Protein AF-V4RTR1-F1 (afdb_monomer_lite)

Organism: Citrus clementina (NCBI:txid85681)

pLDDT: mean 71.7, std 21.1, range [23.38, 94.75]

Sequence (194 aa):
MVLVNEQRKLSASLPLICRCIISCILVLLTQLTLSLVPRFFAASPFIVQFALSGLVLLLVQTLCGWCRRLLGVCASAPAFVFFNILFIWGFYIAVVRQAVSSLIGGLFNIEVAMIIIGLCSIMSKDPGLITNEFPHLDKLVEGSELGVDPDNENSLLRKRVRYCKICKAHVEGFDHHCPAFGNCIGNIRISCKP

InterPro domains:
  IPR001594 Palmitoyltransferase, DHHC domain [PF01529] (158-187)
  IPR039859 Palmitoyltransferase PFA4/ZDHHC16/ZDHHC20/ERF2-like [PTHR22883] (85-186)

Foldseek 3Di:
DVVVVVVVVCVVCVLVVVLLVLLLVLLVVLVVQLVVLCVVVVVDDPVVSVVVNVVSNVVSCVVSVVVCVVVVRHHQLLSNVVSNLVVVVVCCVPPVVVVDDPVVVVVVVVVSVVVNVVSVLVLPDALAFDPPPPPDDDDDDDDDDDDDDPDPPPPPPDFPWDADPQVRTTGTQFDAQDVNSNHTHGPPPPPPPD

Structure (mmCIF, N/CA/C/O backbone):
data_AF-V4RTR1-F1
#
_entry.id   AF-V4RTR1-F1
#
loop_
_atom_site.group_PDB
_atom_site.id
_atom_site.type_symbol
_atom_site.label_atom_id
_atom_site.label_alt_id
_atom_site.label_comp_id
_atom_site.label_asym_id
_atom_site.label_entity_id
_atom_site.label_seq_id
_atom_site.pdbx_PDB_ins_code
_atom_site.Cartn_x
_atom_site.Cartn_y
_atom_site.Cartn_z
_atom_site.occupancy
_atom_site.B_iso_or_equiv
_atom_site.auth_seq_id
_atom_site.auth_comp_id
_atom_site.auth_asym_id
_atom_site.auth_atom_id
_atom_site.pdbx_PDB_model_num
ATOM 1 N N . MET A 1 1 ? 17.684 25.989 -26.945 1.00 48.88 1 MET A N 1
ATOM 2 C CA . MET A 1 1 ? 18.012 24.602 -26.533 1.00 48.88 1 MET A CA 1
ATOM 3 C C . MET A 1 1 ? 17.395 24.216 -25.180 1.00 48.88 1 MET A C 1
ATOM 5 O O . MET A 1 1 ? 16.888 23.110 -25.072 1.00 48.88 1 MET A O 1
ATOM 9 N N . VAL A 1 2 ? 17.335 25.122 -24.191 1.00 54.75 2 VAL A N 1
ATOM 10 C CA . VAL A 1 2 ? 16.727 24.881 -22.857 1.00 54.75 2 VAL A CA 1
ATOM 11 C C . VAL A 1 2 ? 15.212 24.585 -22.908 1.00 54.75 2 VAL A C 1
ATOM 13 O O . VAL A 1 2 ? 14.759 23.621 -22.303 1.00 54.75 2 VAL A O 1
ATOM 16 N N . LEU A 1 3 ? 14.439 25.325 -23.712 1.00 53.59 3 LEU A N 1
ATOM 17 C CA . LEU A 1 3 ? 12.978 25.147 -23.851 1.00 53.59 3 LEU A CA 1
ATOM 18 C C . LEU A 1 3 ? 12.558 23.768 -24.400 1.00 53.59 3 LEU A C 1
ATOM 20 O O . LEU A 1 3 ? 11.563 23.197 -23.965 1.00 53.59 3 LEU A O 1
ATOM 24 N N . VAL A 1 4 ? 13.349 23.196 -25.313 1.00 56.75 4 VAL A N 1
ATOM 25 C CA . VAL A 1 4 ? 13.078 21.873 -25.907 1.00 56.75 4 VAL A CA 1
ATOM 26 C C . VAL A 1 4 ? 13.360 20.747 -24.906 1.00 56.75 4 VAL A C 1
ATOM 28 O O . VAL A 1 4 ? 12.682 19.722 -24.928 1.00 56.75 4 VAL A O 1
ATOM 31 N N . ASN A 1 5 ? 14.333 20.938 -24.010 1.00 55.09 5 ASN A N 1
ATOM 32 C CA . ASN A 1 5 ? 14.660 19.971 -22.967 1.00 55.09 5 ASN A CA 1
ATOM 33 C C . ASN A 1 5 ? 13.567 19.919 -21.888 1.00 55.09 5 ASN A C 1
ATOM 35 O O . ASN A 1 5 ? 13.128 18.830 -21.530 1.00 55.09 5 ASN A O 1
ATOM 39 N N . GLU A 1 6 ? 13.062 21.076 -21.448 1.00 54.88 6 GLU A N 1
ATOM 40 C CA . GLU A 1 6 ? 11.962 21.160 -20.475 1.00 54.88 6 GLU A CA 1
ATOM 41 C C . GLU A 1 6 ? 10.661 20.557 -21.021 1.00 54.88 6 GLU A C 1
ATOM 43 O O . GLU A 1 6 ? 10.012 19.757 -20.349 1.00 54.88 6 GLU A O 1
ATOM 48 N N . GLN A 1 7 ? 10.321 20.827 -22.284 1.00 55.88 7 GLN A N 1
ATOM 49 C CA . GLN A 1 7 ? 9.124 20.269 -22.924 1.00 55.88 7 GLN A CA 1
ATOM 50 C C . GLN A 1 7 ? 9.215 18.743 -23.131 1.00 55.88 7 GLN A C 1
ATOM 52 O O . GLN A 1 7 ? 8.219 18.019 -23.019 1.00 55.88 7 GLN A O 1
ATOM 57 N N . ARG A 1 8 ? 10.423 18.217 -23.367 1.00 54.69 8 ARG A N 1
ATOM 58 C CA . ARG A 1 8 ? 10.684 16.770 -23.452 1.00 54.69 8 ARG A CA 1
ATOM 59 C C . ARG A 1 8 ? 10.640 16.095 -22.074 1.00 54.69 8 ARG A C 1
ATOM 61 O O . ARG A 1 8 ? 10.126 14.988 -21.948 1.00 54.69 8 ARG A O 1
ATOM 68 N N . LYS A 1 9 ? 11.107 16.780 -21.026 1.00 57.03 9 LYS A N 1
ATOM 69 C CA . LYS A 1 9 ? 11.025 16.318 -19.631 1.00 57.03 9 LYS A CA 1
ATOM 70 C C . LYS A 1 9 ? 9.578 16.291 -19.127 1.00 57.03 9 LYS A C 1
ATOM 72 O O . LYS A 1 9 ? 9.183 15.332 -18.471 1.00 57.03 9 LYS A O 1
ATOM 77 N N . LEU A 1 10 ? 8.782 17.300 -19.490 1.00 60.31 10 LEU A N 1
ATOM 78 C CA . LEU A 1 10 ? 7.364 17.422 -19.138 1.00 60.31 10 LEU A CA 1
ATOM 79 C C . LEU A 1 10 ? 6.494 16.355 -19.826 1.00 60.31 10 LEU A C 1
ATOM 81 O O . LEU A 1 10 ? 5.628 15.747 -19.204 1.00 60.31 10 LEU A O 1
ATOM 85 N N . SER A 1 11 ? 6.746 16.085 -21.110 1.00 61.47 11 SER A N 1
ATOM 86 C CA . SER A 1 11 ? 6.031 15.032 -21.849 1.00 61.47 11 SER A CA 1
ATOM 87 C C . SER A 1 11 ? 6.387 13.621 -21.367 1.00 61.47 11 SER A C 1
ATOM 89 O O . SER A 1 11 ? 5.522 12.749 -21.361 1.00 61.47 11 SER A O 1
ATOM 91 N N . ALA A 1 12 ? 7.618 13.401 -20.891 1.00 62.00 12 ALA A N 1
ATOM 92 C CA . ALA A 1 12 ? 8.024 12.142 -20.263 1.00 62.00 12 ALA A CA 1
ATOM 93 C C . ALA A 1 12 ? 7.499 11.979 -18.820 1.00 62.00 12 ALA A C 1
ATOM 95 O O . ALA A 1 12 ? 7.255 10.853 -18.383 1.00 62.00 12 ALA A O 1
ATOM 96 N N . SER A 1 13 ? 7.297 13.075 -18.076 1.00 68.12 13 SER A N 1
ATOM 97 C CA . SER A 1 13 ? 6.784 13.039 -16.699 1.00 68.12 13 SER A CA 1
ATOM 98 C C . SER A 1 13 ? 5.258 12.946 -16.619 1.00 68.12 13 SER A C 1
ATOM 100 O O . SER A 1 13 ? 4.739 12.377 -15.658 1.00 68.12 13 SER A O 1
ATOM 102 N N . LEU A 1 14 ? 4.532 13.423 -17.636 1.00 74.44 14 LEU A N 1
ATOM 103 C CA . LEU A 1 14 ? 3.067 13.412 -17.676 1.00 74.44 14 LEU A CA 1
ATOM 104 C C . LEU A 1 14 ? 2.457 12.002 -17.502 1.00 74.44 14 LEU A C 1
ATOM 106 O O . LEU A 1 14 ? 1.600 11.841 -16.630 1.00 74.44 14 LEU A O 1
ATOM 110 N N . PRO A 1 15 ? 2.916 10.947 -18.210 1.00 75.25 15 PRO A N 1
ATOM 111 C CA . PRO A 1 15 ? 2.433 9.590 -17.970 1.00 75.25 15 PRO A CA 1
ATOM 112 C C . PRO A 1 15 ? 2.708 9.120 -16.540 1.00 75.25 15 PRO A C 1
ATOM 114 O O . PRO A 1 15 ? 1.877 8.436 -15.953 1.00 75.25 15 PRO A O 1
ATOM 117 N N . LEU A 1 16 ? 3.851 9.493 -15.956 1.00 72.25 16 LEU A N 1
ATOM 118 C CA . LEU A 1 16 ? 4.218 9.115 -14.592 1.00 72.25 16 LEU A CA 1
ATOM 119 C C . LEU A 1 16 ? 3.277 9.761 -13.563 1.00 72.25 16 LEU A C 1
ATOM 121 O O . LEU A 1 16 ? 2.769 9.081 -12.672 1.00 72.25 16 LEU A O 1
ATOM 125 N N . ILE A 1 17 ? 2.993 11.055 -13.736 1.00 77.31 17 ILE A N 1
ATOM 126 C CA . ILE A 1 17 ? 2.069 11.825 -12.898 1.00 77.31 17 ILE A CA 1
ATOM 127 C C . ILE A 1 17 ? 0.659 11.235 -12.987 1.00 77.31 17 ILE A C 1
ATOM 129 O O . ILE A 1 17 ? 0.045 10.979 -11.953 1.00 77.31 17 ILE A O 1
ATOM 133 N N . CYS A 1 18 ? 0.166 10.927 -14.191 1.00 78.81 18 CYS A N 1
ATOM 134 C CA . CYS A 1 18 ? -1.135 10.279 -14.369 1.00 78.81 18 CYS A CA 1
ATOM 135 C C . CYS A 1 18 ? -1.217 8.931 -13.635 1.00 78.81 18 CYS A C 1
ATOM 137 O O . CYS A 1 18 ? -2.200 8.672 -12.940 1.00 78.81 18 CYS A O 1
ATOM 139 N N . ARG A 1 19 ? -0.177 8.090 -13.722 1.00 79.88 19 ARG A N 1
ATOM 140 C CA . ARG A 1 19 ? -0.123 6.808 -12.993 1.00 79.88 19 ARG A CA 1
ATOM 141 C C . ARG A 1 19 ? -0.162 7.012 -11.476 1.00 79.88 19 ARG A C 1
ATOM 143 O O . ARG A 1 19 ? -0.841 6.254 -10.787 1.00 79.88 19 ARG A O 1
ATOM 150 N N . CYS A 1 20 ? 0.528 8.029 -10.959 1.00 80.38 20 CYS A N 1
ATOM 151 C CA . CYS A 1 20 ? 0.502 8.383 -9.538 1.00 80.38 20 CYS A CA 1
ATOM 152 C C . CYS A 1 20 ? -0.871 8.898 -9.090 1.00 80.38 20 CYS A C 1
ATOM 154 O O . CYS A 1 20 ? -1.372 8.445 -8.063 1.00 80.38 20 CYS A O 1
ATOM 156 N N . ILE A 1 21 ? -1.504 9.786 -9.862 1.00 82.88 21 ILE A N 1
ATOM 157 C CA . ILE A 1 21 ? -2.851 10.301 -9.571 1.00 82.88 21 ILE A CA 1
ATOM 158 C C . ILE A 1 21 ? -3.853 9.147 -9.510 1.00 82.88 21 ILE A C 1
ATOM 160 O O . ILE A 1 21 ? -4.623 9.049 -8.559 1.00 82.88 21 ILE A O 1
ATOM 164 N N . ILE A 1 22 ? -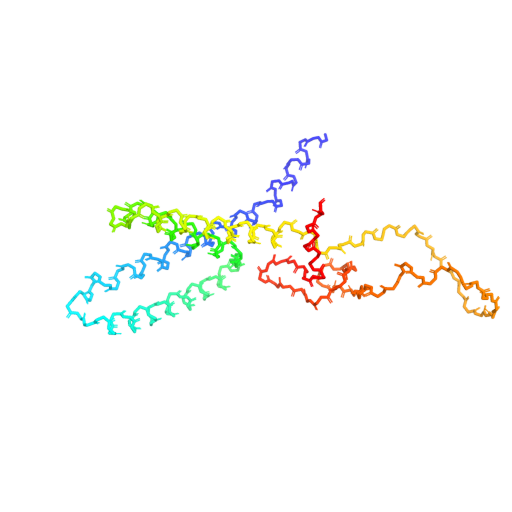3.802 8.229 -10.476 1.00 85.12 22 ILE A N 1
ATOM 165 C CA . ILE A 1 22 ? -4.677 7.053 -10.497 1.00 85.12 22 ILE A CA 1
ATOM 166 C C . ILE A 1 22 ? -4.430 6.170 -9.276 1.00 85.12 22 ILE A C 1
ATOM 168 O O . ILE A 1 22 ? -5.389 5.761 -8.627 1.00 85.12 22 ILE A O 1
ATOM 172 N N . SER A 1 23 ? -3.170 5.910 -8.912 1.00 85.50 23 SER A N 1
ATOM 173 C CA . SER A 1 23 ? -2.859 5.180 -7.679 1.00 85.50 23 SER A CA 1
ATOM 174 C C . SER A 1 23 ? -3.429 5.879 -6.440 1.00 85.50 23 SER A C 1
ATOM 176 O O . SER A 1 23 ? -4.027 5.205 -5.609 1.00 85.50 23 SER A O 1
ATOM 178 N N . CYS A 1 24 ? -3.316 7.206 -6.333 1.00 86.12 24 CYS A N 1
ATOM 179 C CA . CYS A 1 24 ? -3.879 7.980 -5.225 1.00 86.12 24 CYS A CA 1
ATOM 180 C C . CYS A 1 24 ? -5.410 7.855 -5.153 1.00 86.12 24 CYS A C 1
ATOM 182 O O . CYS A 1 24 ? -5.950 7.496 -4.108 1.00 86.12 24 CYS A O 1
ATOM 184 N N . ILE A 1 25 ? -6.106 8.054 -6.278 1.00 87.50 25 ILE A N 1
ATOM 185 C CA . ILE A 1 25 ? -7.567 7.901 -6.370 1.00 87.50 25 ILE A CA 1
ATOM 186 C C . ILE A 1 25 ? -7.991 6.495 -5.937 1.00 87.50 25 ILE A C 1
ATOM 188 O O . ILE A 1 25 ? -8.947 6.346 -5.179 1.00 87.50 25 ILE A O 1
ATOM 192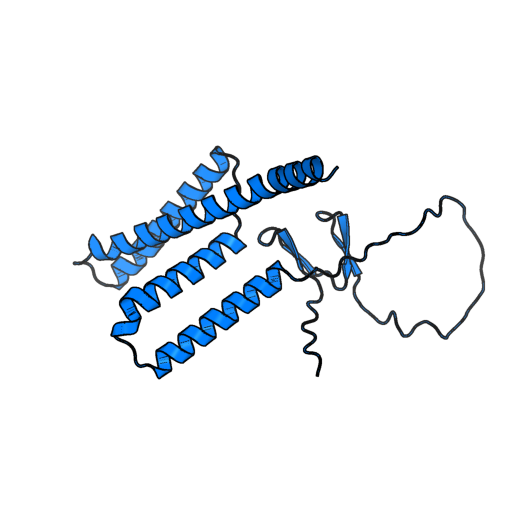 N N . LEU A 1 26 ? -7.266 5.459 -6.371 1.00 86.69 26 LEU A N 1
ATOM 193 C CA . LEU A 1 26 ? -7.556 4.078 -5.988 1.00 86.69 26 LEU A CA 1
ATOM 194 C C . LEU A 1 26 ? -7.396 3.849 -4.487 1.00 86.69 26 LEU A C 1
ATOM 196 O O . LEU A 1 26 ? -8.231 3.165 -3.897 1.00 86.69 26 LEU A O 1
ATOM 200 N N . VAL A 1 27 ? -6.359 4.413 -3.861 1.00 89.75 27 VAL A N 1
ATOM 201 C CA . VAL A 1 27 ? -6.193 4.342 -2.403 1.00 89.75 27 VAL A CA 1
ATOM 202 C C . VAL A 1 27 ? -7.370 5.010 -1.707 1.00 89.75 27 VAL A C 1
ATOM 204 O O . VAL A 1 27 ? -8.008 4.376 -0.872 1.00 89.75 27 VAL A O 1
ATOM 207 N N . LEU A 1 28 ? -7.710 6.243 -2.089 1.00 89.50 28 LEU A N 1
ATOM 208 C CA . LEU A 1 28 ? -8.818 6.980 -1.482 1.00 89.50 28 LEU A CA 1
ATOM 209 C C . LEU A 1 28 ? -10.146 6.235 -1.627 1.00 89.50 28 LEU A C 1
ATOM 211 O O . LEU A 1 28 ? -10.875 6.103 -0.650 1.00 89.50 28 LEU A O 1
ATOM 215 N N . LEU A 1 29 ? -10.437 5.690 -2.810 1.00 89.69 29 LEU A N 1
ATOM 216 C CA . LEU A 1 29 ? -11.642 4.899 -3.052 1.00 89.69 29 LEU A CA 1
ATOM 217 C C . LEU A 1 29 ? -11.670 3.630 -2.191 1.00 89.69 29 LEU A C 1
ATOM 219 O O . LEU A 1 29 ? -12.699 3.305 -1.600 1.00 89.69 29 LEU A O 1
ATOM 223 N N . THR A 1 30 ? -10.541 2.927 -2.093 1.00 89.75 30 THR A N 1
ATOM 224 C CA . THR A 1 30 ? -10.418 1.703 -1.289 1.00 89.75 30 THR A CA 1
ATOM 225 C C . THR A 1 30 ? -10.663 2.003 0.190 1.00 89.75 30 THR A C 1
ATOM 227 O O . THR A 1 30 ? -11.481 1.343 0.829 1.00 89.75 30 THR A O 1
ATOM 230 N N . GLN A 1 31 ? -10.010 3.039 0.718 1.00 91.12 31 GLN A N 1
ATOM 231 C CA . GLN A 1 31 ? -10.125 3.448 2.117 1.00 91.12 31 GLN A CA 1
ATOM 232 C C . GLN A 1 31 ? -11.513 4.015 2.441 1.00 91.12 31 GLN A C 1
ATOM 234 O O . GLN A 1 31 ? -12.092 3.687 3.476 1.00 91.12 31 GLN A O 1
ATOM 239 N N . LEU A 1 32 ? -12.098 4.802 1.531 1.00 90.19 32 LEU A N 1
ATOM 240 C CA . LEU A 1 32 ? -13.473 5.279 1.653 1.00 90.19 32 LEU A CA 1
ATOM 241 C C . LEU A 1 32 ? -14.442 4.101 1.739 1.00 90.19 32 LEU A C 1
ATOM 243 O O . LEU A 1 32 ? -15.239 4.041 2.670 1.00 90.19 32 LEU A O 1
ATOM 247 N N . THR A 1 33 ? -14.344 3.143 0.818 1.00 89.94 33 THR A N 1
ATOM 248 C CA . THR A 1 33 ? -15.262 1.999 0.787 1.00 89.94 33 THR A CA 1
ATOM 249 C C . THR A 1 33 ? -15.135 1.153 2.055 1.00 89.94 33 THR A C 1
ATOM 251 O O . THR A 1 33 ? -16.145 0.788 2.653 1.00 89.94 33 THR A O 1
ATOM 254 N N . LEU A 1 34 ? -13.909 0.921 2.530 1.00 91.19 34 LEU A N 1
ATOM 255 C CA . LEU A 1 34 ? -13.668 0.257 3.810 1.00 91.19 34 LEU A CA 1
ATOM 256 C C . LEU A 1 34 ? -14.292 1.001 4.991 1.00 91.19 34 LEU A C 1
ATOM 258 O O . LEU A 1 34 ? -14.908 0.375 5.847 1.00 91.19 34 LEU A O 1
ATOM 262 N N . SER A 1 35 ? -14.185 2.331 5.024 1.00 90.19 35 SER A N 1
ATOM 263 C CA . SER A 1 35 ? -14.765 3.144 6.100 1.00 90.19 35 SER A CA 1
ATOM 264 C C . SER A 1 35 ? -16.297 3.098 6.143 1.00 90.19 35 SER A C 1
ATOM 266 O O . SER A 1 35 ? -16.896 3.355 7.188 1.00 90.19 35 SER A O 1
ATOM 268 N N . LEU A 1 36 ? -16.942 2.765 5.020 1.00 91.06 36 LEU A N 1
ATOM 269 C CA . LEU A 1 36 ? -18.394 2.662 4.923 1.00 91.06 36 LEU A CA 1
ATOM 270 C C . LEU A 1 36 ? -18.924 1.351 5.516 1.00 91.06 36 LEU A C 1
ATOM 272 O O . LEU A 1 36 ? -20.023 1.351 6.063 1.00 91.06 36 LEU A O 1
ATOM 276 N N . VAL A 1 37 ? -18.155 0.258 5.478 1.00 92.38 37 VAL A N 1
ATOM 277 C CA . VAL A 1 37 ? -18.587 -1.052 6.001 1.00 92.38 37 VAL A CA 1
ATOM 278 C C . VAL A 1 37 ? -19.010 -0.990 7.477 1.00 92.38 37 VAL A C 1
ATOM 280 O O . VAL A 1 37 ? -20.159 -1.325 7.762 1.00 92.38 37 VAL A O 1
ATOM 283 N N . PRO A 1 38 ? -18.186 -0.509 8.429 1.00 89.88 38 PRO A N 1
ATOM 284 C CA . PRO A 1 38 ? -18.603 -0.423 9.829 1.00 89.88 38 PRO A CA 1
ATOM 285 C C . PRO A 1 38 ? -19.706 0.620 10.064 1.00 89.88 38 PRO A C 1
ATOM 287 O O . PRO A 1 38 ? -20.413 0.529 11.062 1.00 89.88 38 PRO A O 1
ATOM 290 N N . ARG A 1 39 ? -19.894 1.594 9.159 1.00 89.69 39 ARG A N 1
ATOM 291 C CA . ARG A 1 39 ? -20.976 2.590 9.259 1.00 89.69 39 ARG A CA 1
ATOM 292 C C . ARG A 1 39 ? -22.329 2.014 8.848 1.00 89.69 39 ARG A C 1
ATOM 294 O O . ARG A 1 39 ? -23.311 2.233 9.546 1.00 89.69 39 ARG A O 1
ATOM 301 N N . PHE A 1 40 ? -22.383 1.270 7.744 1.00 90.94 40 PHE A N 1
ATOM 302 C CA . PHE A 1 40 ? -23.618 0.637 7.270 1.00 90.94 40 PHE A CA 1
ATOM 303 C C . PHE A 1 40 ? -23.977 -0.620 8.066 1.00 90.94 40 PHE A C 1
ATOM 305 O O . PHE A 1 40 ? -25.152 -0.886 8.294 1.00 90.94 40 PHE A O 1
ATOM 312 N N . PHE A 1 41 ? -22.976 -1.369 8.529 1.00 90.31 41 PHE A N 1
ATOM 313 C CA . PHE A 1 41 ? -23.159 -2.615 9.276 1.00 90.31 41 PHE A CA 1
ATOM 314 C C . PHE A 1 41 ? -22.829 -2.454 10.765 1.00 90.31 41 PHE A C 1
ATOM 316 O O . PHE A 1 41 ? -22.360 -3.396 11.402 1.00 90.31 41 PHE A O 1
ATOM 323 N N . ALA A 1 42 ? -23.101 -1.277 11.339 1.00 89.88 42 ALA A N 1
ATOM 324 C CA . ALA A 1 42 ? -22.772 -0.953 12.731 1.00 89.88 42 ALA A CA 1
ATOM 325 C C . ALA A 1 42 ? -23.386 -1.931 13.751 1.00 89.88 42 ALA A C 1
ATOM 327 O O . ALA A 1 42 ? -22.779 -2.210 14.778 1.00 89.88 42 ALA A O 1
ATOM 328 N N . ALA A 1 43 ? -24.562 -2.491 13.446 1.00 92.88 43 ALA A N 1
ATOM 329 C CA . ALA A 1 43 ? -25.244 -3.475 14.292 1.00 92.88 43 ALA A CA 1
ATOM 330 C C . ALA A 1 43 ? -24.685 -4.908 14.168 1.00 92.88 43 ALA A C 1
ATOM 332 O O . ALA A 1 43 ? -25.074 -5.793 14.926 1.00 92.88 43 ALA A O 1
ATOM 333 N N . SER A 1 44 ? -23.808 -5.166 13.194 1.00 91.56 44 SER A N 1
ATOM 334 C CA . SER A 1 44 ? -23.214 -6.489 12.968 1.00 91.56 44 SER A CA 1
ATOM 335 C C . SER A 1 44 ? -21.986 -6.713 13.858 1.00 91.56 44 SER A C 1
ATOM 337 O O . SER A 1 44 ? -21.270 -5.757 14.154 1.00 91.56 44 SER A O 1
ATOM 339 N N . PRO A 1 45 ? -21.673 -7.964 14.242 1.00 94.69 45 PRO A N 1
ATOM 340 C CA . PRO A 1 45 ? -20.467 -8.258 15.009 1.00 94.69 45 PRO A CA 1
ATOM 341 C C . PRO A 1 45 ? -19.198 -7.977 14.191 1.00 94.69 45 PRO A C 1
ATOM 343 O O . PRO A 1 45 ? -19.190 -8.097 12.963 1.00 94.69 45 PRO A O 1
ATOM 346 N N . PHE A 1 46 ? -18.093 -7.685 14.881 1.00 90.62 46 PHE A N 1
ATOM 347 C CA . PHE A 1 46 ? -16.811 -7.338 14.252 1.00 90.62 46 PHE A CA 1
ATOM 348 C C . PHE A 1 46 ? -16.312 -8.378 13.240 1.00 90.62 46 PHE A C 1
ATOM 350 O O . PHE A 1 46 ? -15.773 -8.004 12.204 1.00 90.62 46 PHE A O 1
ATOM 357 N N . ILE A 1 47 ? -16.531 -9.674 13.491 1.00 92.38 47 ILE A N 1
ATOM 358 C CA . ILE A 1 47 ? -16.126 -10.751 12.568 1.00 92.38 47 ILE A CA 1
ATOM 359 C C . ILE A 1 47 ? -16.855 -10.622 11.224 1.00 92.38 47 ILE A C 1
ATOM 361 O O . ILE A 1 47 ? -16.243 -10.767 10.167 1.00 92.38 47 ILE A O 1
ATOM 365 N N . VAL A 1 48 ? -18.151 -10.297 11.255 1.00 91.88 48 VAL A N 1
ATOM 366 C CA . VAL A 1 48 ? -18.953 -10.093 10.042 1.00 91.88 48 VAL A CA 1
ATOM 367 C C . VAL A 1 48 ? -18.509 -8.822 9.324 1.00 91.88 48 VAL A C 1
ATOM 369 O O . VAL A 1 48 ? -18.304 -8.855 8.116 1.00 91.88 48 VAL A O 1
ATOM 372 N N . GLN A 1 49 ? -18.274 -7.724 10.049 1.00 92.12 49 GLN A N 1
ATOM 373 C CA . GLN A 1 49 ? -17.753 -6.485 9.454 1.00 92.12 49 GLN A CA 1
ATOM 374 C C . GLN A 1 49 ? -16.375 -6.686 8.806 1.00 92.12 49 GLN A C 1
ATOM 376 O O . GLN A 1 49 ? -16.116 -6.146 7.730 1.00 92.12 49 GLN A O 1
ATOM 381 N N . PHE A 1 50 ? -15.502 -7.485 9.422 1.00 90.88 50 PHE A N 1
ATOM 382 C CA . PHE A 1 50 ? -14.194 -7.831 8.873 1.00 90.88 50 PHE A CA 1
ATOM 383 C C . PHE A 1 50 ? -14.323 -8.663 7.591 1.00 90.88 50 PHE A C 1
ATOM 385 O O . PHE A 1 50 ? -13.723 -8.320 6.572 1.00 90.88 50 PHE A O 1
ATOM 392 N N . ALA A 1 51 ? -15.161 -9.704 7.605 1.00 94.00 51 ALA A N 1
ATOM 393 C CA . ALA A 1 51 ? -15.419 -10.530 6.427 1.00 94.00 51 ALA A CA 1
ATOM 394 C C . ALA A 1 51 ? -16.022 -9.709 5.273 1.00 94.00 51 ALA A C 1
ATOM 396 O O . ALA A 1 51 ? -15.564 -9.803 4.133 1.00 94.00 51 ALA A O 1
ATOM 397 N N . LEU A 1 52 ? -16.998 -8.845 5.575 1.00 92.56 52 LEU A N 1
ATOM 398 C CA . LEU A 1 52 ? -17.596 -7.921 4.610 1.00 92.56 52 LEU A CA 1
ATOM 399 C C . LEU A 1 52 ? -16.570 -6.927 4.066 1.00 92.56 52 LEU A C 1
ATOM 401 O O . LEU A 1 52 ? -16.548 -6.686 2.864 1.00 92.56 52 LEU A O 1
ATOM 405 N N . SER A 1 53 ? -15.686 -6.393 4.911 1.00 93.44 53 SER A N 1
ATOM 406 C CA . SER A 1 53 ? -14.596 -5.514 4.471 1.00 93.44 53 SER A CA 1
ATOM 407 C C . SER A 1 53 ? -13.685 -6.219 3.469 1.00 93.44 53 SER A C 1
ATOM 409 O O . SER A 1 53 ? -13.384 -5.655 2.420 1.00 93.44 53 SER A O 1
ATOM 411 N N . GLY A 1 54 ? -13.308 -7.473 3.739 1.00 92.44 54 GLY A N 1
ATOM 412 C CA . GLY A 1 54 ? -12.537 -8.291 2.803 1.00 92.44 54 GLY A CA 1
ATOM 413 C C . GLY A 1 54 ? -13.266 -8.519 1.476 1.00 92.44 54 GLY A C 1
ATOM 414 O O . GLY A 1 54 ? -12.687 -8.313 0.410 1.00 92.44 54 GLY A O 1
ATOM 415 N N . LEU A 1 55 ? -14.553 -8.872 1.521 1.00 94.19 55 LEU A N 1
ATOM 416 C CA . LEU A 1 55 ? -15.363 -9.077 0.319 1.00 94.19 55 LEU A CA 1
ATOM 417 C C . LEU A 1 55 ? -15.481 -7.797 -0.519 1.00 94.19 55 LEU A C 1
ATOM 419 O O . LEU A 1 55 ? -15.270 -7.814 -1.730 1.00 94.19 55 LEU A O 1
ATOM 423 N N . VAL A 1 56 ? -15.780 -6.674 0.130 1.00 92.81 56 VAL A N 1
ATOM 424 C CA . VAL A 1 56 ? -15.917 -5.371 -0.523 1.00 92.81 56 VAL A CA 1
ATOM 425 C C . VAL A 1 56 ? -14.587 -4.917 -1.122 1.00 92.81 56 VAL A C 1
ATOM 427 O O . VAL A 1 56 ? -14.568 -4.420 -2.246 1.00 92.81 56 VAL A O 1
ATOM 430 N N . LEU A 1 57 ? -13.462 -5.158 -0.444 1.00 90.06 57 LEU A N 1
ATOM 431 C CA . LEU A 1 57 ? -12.132 -4.910 -1.002 1.00 90.06 57 LEU A CA 1
ATOM 432 C C . LEU A 1 57 ? -11.876 -5.703 -2.281 1.00 90.06 57 LEU A C 1
ATOM 434 O O . LEU A 1 57 ? -11.400 -5.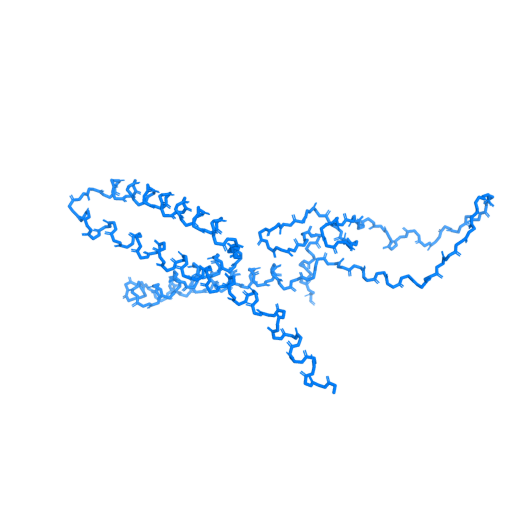129 -3.261 1.00 90.06 57 LEU A O 1
ATOM 438 N N . LEU A 1 58 ? -12.203 -6.998 -2.290 1.00 91.19 58 LEU A N 1
ATOM 439 C CA . LEU A 1 58 ? -12.047 -7.844 -3.474 1.00 91.19 58 LEU A CA 1
ATOM 440 C C . LEU A 1 58 ? -12.914 -7.337 -4.632 1.00 91.19 58 LEU A C 1
ATOM 442 O O . LEU A 1 58 ? -12.435 -7.228 -5.762 1.00 91.19 58 LEU A O 1
ATOM 446 N N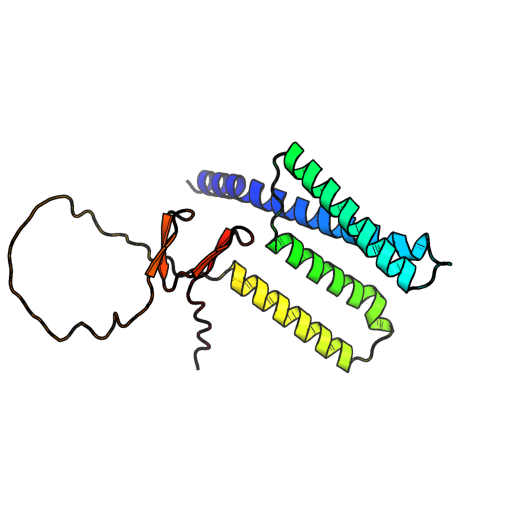 . LEU A 1 59 ? -14.164 -6.957 -4.359 1.00 91.31 59 LEU A N 1
ATOM 447 C CA . LEU A 1 59 ? -15.059 -6.378 -5.363 1.00 91.31 59 LEU A CA 1
ATOM 448 C C . LEU A 1 59 ? -14.509 -5.058 -5.917 1.00 91.31 59 LEU A C 1
ATOM 450 O O . LEU A 1 59 ? -14.403 -4.889 -7.129 1.00 91.31 59 LEU A O 1
ATOM 454 N N . VAL A 1 60 ? -14.075 -4.138 -5.055 1.00 89.00 60 VAL A N 1
ATOM 455 C CA . VAL A 1 60 ? -13.504 -2.857 -5.493 1.00 89.00 60 VAL A CA 1
ATOM 456 C C . VAL A 1 60 ? -12.226 -3.077 -6.300 1.00 89.00 60 VAL A C 1
ATOM 458 O O . VAL A 1 60 ? -12.069 -2.478 -7.361 1.00 89.00 60 VAL A O 1
ATOM 461 N N . GLN A 1 61 ? -11.320 -3.954 -5.864 1.00 85.62 61 GLN A N 1
ATOM 462 C CA . GLN A 1 61 ? -10.063 -4.210 -6.572 1.00 85.62 61 GLN A CA 1
ATOM 463 C C . GLN A 1 61 ? -10.269 -4.911 -7.915 1.00 85.62 61 GLN A C 1
ATOM 465 O O . GLN A 1 61 ? -9.569 -4.580 -8.875 1.00 85.62 61 GLN A O 1
ATOM 470 N N . THR A 1 62 ? -11.228 -5.835 -8.013 1.00 87.06 62 THR A N 1
ATOM 471 C CA . THR A 1 62 ? -11.573 -6.499 -9.280 1.00 87.06 62 THR A CA 1
ATOM 472 C C . THR A 1 62 ? -12.213 -5.523 -10.262 1.00 87.06 62 THR A C 1
ATOM 474 O O . THR A 1 62 ? -11.761 -5.445 -11.405 1.00 87.06 62 THR A O 1
ATOM 477 N N . LEU A 1 63 ? -13.169 -4.701 -9.816 1.00 85.75 63 LEU A N 1
ATOM 478 C CA . LEU A 1 63 ? -13.799 -3.661 -10.636 1.00 85.75 63 LEU A CA 1
ATOM 479 C C . LEU A 1 63 ? -12.798 -2.586 -11.067 1.00 85.75 63 LEU A C 1
ATOM 481 O O . LEU A 1 63 ? -12.723 -2.244 -12.246 1.00 85.75 63 LEU A O 1
ATOM 485 N N . CYS A 1 64 ? -11.964 -2.100 -10.146 1.00 83.25 64 CYS A N 1
ATOM 486 C CA . CYS A 1 64 ? -10.894 -1.158 -10.463 1.00 83.25 64 CYS A CA 1
ATOM 487 C C . CYS A 1 64 ? -9.881 -1.776 -11.430 1.00 83.25 64 CYS A C 1
ATOM 489 O O . CYS A 1 64 ? -9.416 -1.113 -12.353 1.00 83.25 64 CYS A O 1
ATOM 491 N N . GLY A 1 65 ? -9.533 -3.051 -11.243 1.00 81.94 65 GLY A N 1
ATOM 492 C CA . GLY A 1 65 ? -8.655 -3.789 -12.143 1.00 81.94 65 GLY A CA 1
ATOM 493 C C . GLY A 1 65 ? -9.234 -3.911 -13.546 1.00 81.94 65 GLY A C 1
ATOM 494 O O . GLY A 1 65 ? -8.518 -3.684 -14.520 1.00 81.94 65 GLY A O 1
ATOM 495 N N . TRP A 1 66 ? -10.524 -4.212 -13.653 1.00 81.88 66 TRP A N 1
ATOM 496 C CA . TRP A 1 66 ? -11.221 -4.289 -14.928 1.00 81.88 66 TRP A CA 1
ATOM 497 C C . TRP A 1 66 ? -11.323 -2.920 -15.609 1.00 81.88 66 TRP A C 1
ATOM 499 O O . TRP A 1 66 ? -10.930 -2.794 -16.766 1.00 81.88 66 TRP A O 1
ATOM 509 N N . CYS A 1 67 ? -11.719 -1.878 -14.876 1.00 76.19 67 CYS A N 1
ATOM 510 C CA . CYS A 1 67 ? -11.784 -0.501 -15.370 1.00 76.19 67 CYS A CA 1
ATOM 511 C C . CYS A 1 67 ? -10.422 -0.013 -15.893 1.00 76.19 67 CYS A C 1
ATOM 513 O O . CYS A 1 67 ? -10.329 0.528 -16.992 1.00 76.19 67 CYS A O 1
ATOM 515 N N . ARG A 1 68 ? -9.329 -0.301 -15.174 1.00 78.12 68 ARG A N 1
ATOM 516 C CA . ARG A 1 68 ? -7.966 0.008 -15.639 1.00 78.12 68 ARG A CA 1
ATOM 517 C C . ARG A 1 68 ? -7.608 -0.692 -16.947 1.00 78.12 68 ARG A C 1
ATOM 519 O O . ARG A 1 68 ? -6.979 -0.075 -17.801 1.00 78.12 68 ARG A O 1
ATOM 526 N N . ARG A 1 69 ? -7.996 -1.965 -17.106 1.00 78.62 69 ARG A N 1
ATOM 527 C CA . ARG A 1 69 ? -7.771 -2.715 -18.354 1.00 78.62 69 ARG A CA 1
ATOM 528 C C . ARG A 1 69 ? -8.551 -2.098 -19.514 1.00 78.62 69 ARG A C 1
ATOM 530 O O . ARG A 1 69 ? -7.991 -1.984 -20.595 1.00 78.62 69 ARG A O 1
ATOM 537 N N . LEU A 1 70 ? -9.791 -1.664 -19.276 1.00 72.56 70 LEU A N 1
ATOM 538 C CA . LEU A 1 70 ? -10.621 -0.995 -20.285 1.00 72.56 70 LEU A CA 1
ATOM 539 C C . LEU A 1 70 ? -10.054 0.370 -20.696 1.00 72.56 70 LEU A C 1
ATOM 541 O O . LEU A 1 70 ? -10.031 0.691 -21.877 1.00 72.56 70 LEU A O 1
ATOM 545 N N . LEU A 1 71 ? -9.557 1.153 -19.736 1.00 71.88 71 LEU A N 1
ATOM 546 C CA . LEU A 1 71 ? -8.973 2.474 -19.989 1.00 71.88 71 LEU A CA 1
ATOM 547 C C . LEU A 1 71 ? -7.518 2.413 -20.488 1.00 71.88 71 LEU A C 1
ATOM 549 O O . LEU A 1 71 ? -6.941 3.446 -20.818 1.00 71.88 71 LEU A O 1
ATOM 553 N N . GLY A 1 72 ? -6.897 1.229 -20.508 1.00 69.31 72 GLY A N 1
ATOM 554 C CA . GLY A 1 72 ? -5.499 1.052 -20.906 1.00 69.31 72 GLY A CA 1
ATOM 555 C C . GLY A 1 72 ? -4.489 1.734 -19.976 1.00 69.31 72 GLY A C 1
ATOM 556 O O . GLY A 1 72 ? -3.349 1.965 -20.380 1.00 69.31 72 GLY A O 1
ATOM 557 N N . VAL A 1 73 ? -4.875 2.072 -18.737 1.00 72.19 73 VAL A N 1
ATOM 558 C CA . VAL A 1 73 ? -4.003 2.804 -17.808 1.00 72.19 73 VAL A CA 1
ATOM 559 C C . VAL A 1 73 ? -3.456 1.898 -16.713 1.00 72.19 73 VAL A C 1
ATOM 561 O O . VAL A 1 73 ? -4.194 1.244 -15.974 1.00 72.19 73 VAL A O 1
ATOM 564 N N . CYS A 1 74 ? -2.133 1.894 -16.564 1.00 68.75 74 CYS A N 1
ATOM 565 C CA . CYS A 1 74 ? -1.454 1.174 -15.491 1.00 68.75 74 CYS A CA 1
ATOM 566 C C . CYS A 1 74 ? -1.419 2.021 -14.212 1.00 68.75 74 CYS A C 1
ATOM 568 O O . CYS A 1 74 ? -1.036 3.184 -14.251 1.00 68.75 74 CYS A O 1
ATOM 570 N N . ALA A 1 75 ? -1.756 1.442 -13.062 1.00 68.44 75 ALA A N 1
ATOM 571 C CA . ALA A 1 75 ? -1.451 2.060 -11.773 1.00 68.44 75 ALA A CA 1
ATOM 572 C C . ALA A 1 75 ? -0.001 1.736 -11.383 1.00 68.44 75 ALA A C 1
ATOM 574 O O . ALA A 1 75 ? 0.489 0.642 -11.671 1.00 68.44 75 ALA A O 1
ATOM 575 N N . SER A 1 76 ? 0.682 2.665 -10.717 1.00 74.12 76 SER A N 1
ATOM 576 C CA . SER A 1 76 ? 1.997 2.387 -10.131 1.00 74.12 76 SER A CA 1
ATOM 577 C C . SER A 1 76 ? 1.804 1.696 -8.782 1.00 74.12 76 SER A C 1
ATOM 579 O O . SER A 1 76 ? 1.229 2.288 -7.863 1.00 74.12 76 SER A O 1
ATOM 581 N N . ALA A 1 77 ? 2.259 0.446 -8.662 1.00 73.88 77 ALA A N 1
ATOM 582 C CA . ALA A 1 77 ? 2.207 -0.308 -7.408 1.00 73.88 77 ALA A CA 1
ATOM 583 C C . ALA A 1 77 ? 3.003 0.373 -6.265 1.00 73.88 77 ALA A C 1
ATOM 585 O O . ALA A 1 77 ? 2.450 0.499 -5.174 1.00 73.88 77 ALA A O 1
ATOM 586 N N . PRO A 1 78 ? 4.216 0.920 -6.490 1.00 75.81 78 PRO A N 1
ATOM 587 C CA . PRO A 1 78 ? 4.959 1.677 -5.486 1.00 75.81 78 PRO A CA 1
ATOM 588 C C . PRO A 1 78 ? 4.201 2.919 -5.035 1.00 75.81 78 PRO A C 1
ATOM 590 O O . PRO A 1 78 ? 4.107 3.177 -3.839 1.00 75.81 78 PRO A O 1
ATOM 593 N N . ALA A 1 79 ? 3.592 3.650 -5.976 1.00 78.81 79 ALA A N 1
ATOM 594 C CA . ALA A 1 79 ? 2.777 4.813 -5.637 1.00 78.81 79 ALA A CA 1
ATOM 595 C C . ALA A 1 79 ? 1.546 4.408 -4.813 1.00 78.81 79 ALA A C 1
ATOM 597 O O . ALA A 1 79 ? 1.206 5.078 -3.847 1.00 78.81 79 ALA A O 1
ATOM 598 N N . PHE A 1 80 ? 0.899 3.288 -5.149 1.00 82.06 80 PHE A N 1
ATOM 599 C CA . PHE A 1 80 ? -0.239 2.772 -4.388 1.00 82.06 80 PHE A CA 1
ATOM 600 C C . PHE A 1 80 ? 0.146 2.428 -2.942 1.00 82.06 80 PHE A C 1
ATOM 602 O O . PHE A 1 80 ? -0.568 2.800 -2.013 1.00 82.06 80 PHE A O 1
ATOM 609 N N . VAL A 1 81 ? 1.287 1.764 -2.730 1.00 86.81 81 VAL A N 1
ATOM 610 C CA . VAL A 1 81 ? 1.799 1.464 -1.382 1.00 86.81 81 VAL A CA 1
ATOM 611 C C . VAL A 1 81 ? 2.140 2.754 -0.634 1.00 86.81 81 VAL A C 1
ATOM 613 O O . VAL A 1 81 ? 1.703 2.935 0.500 1.00 86.81 81 VAL A O 1
ATOM 616 N N . PHE A 1 82 ? 2.838 3.685 -1.286 1.00 86.56 82 PHE A N 1
ATOM 617 C CA . PHE A 1 82 ? 3.208 4.975 -0.706 1.00 86.56 82 PHE A CA 1
ATOM 618 C C . PHE A 1 82 ? 1.985 5.779 -0.241 1.00 86.56 82 PHE A C 1
ATOM 620 O O . PHE A 1 82 ? 1.934 6.222 0.905 1.00 86.56 82 PHE A O 1
ATOM 627 N N . PHE A 1 83 ? 0.960 5.914 -1.088 1.00 87.25 83 PHE A N 1
ATOM 628 C CA . PHE A 1 83 ? -0.263 6.632 -0.725 1.00 87.25 83 PHE A CA 1
ATOM 629 C C . PHE A 1 83 ? -1.055 5.934 0.385 1.00 87.25 83 PHE A C 1
ATOM 631 O O . PHE A 1 83 ? -1.651 6.624 1.206 1.00 87.25 83 PHE A O 1
ATOM 638 N N . ASN A 1 84 ? -1.040 4.596 0.468 1.00 89.69 84 ASN A N 1
ATOM 639 C CA . ASN A 1 84 ? -1.644 3.890 1.605 1.00 89.69 84 ASN A CA 1
ATOM 640 C C . ASN A 1 84 ? -0.923 4.209 2.916 1.00 89.69 84 ASN A C 1
ATOM 642 O O . ASN A 1 84 ? -1.583 4.495 3.911 1.00 89.69 84 ASN A O 1
ATOM 646 N N . ILE A 1 85 ? 0.413 4.202 2.915 1.00 91.31 85 ILE A N 1
ATOM 647 C CA . ILE A 1 85 ? 1.208 4.553 4.100 1.00 91.31 85 ILE A CA 1
ATOM 648 C C . ILE A 1 85 ? 0.896 5.988 4.534 1.00 91.31 85 ILE A C 1
ATOM 650 O O . ILE A 1 85 ? 0.607 6.220 5.706 1.00 91.31 85 ILE A O 1
ATOM 654 N N . LEU A 1 86 ? 0.880 6.939 3.593 1.00 90.75 86 LEU A N 1
ATOM 655 C CA . LEU A 1 86 ? 0.531 8.330 3.888 1.00 90.75 86 LEU A CA 1
ATOM 656 C C . LEU A 1 86 ? -0.896 8.482 4.414 1.00 90.75 86 LEU A C 1
ATOM 658 O O . LEU A 1 86 ? -1.117 9.253 5.343 1.00 90.75 86 LEU A O 1
ATOM 662 N N . PHE A 1 87 ? -1.859 7.754 3.847 1.00 91.19 87 PHE A N 1
ATOM 663 C CA . PHE A 1 87 ? -3.241 7.787 4.312 1.00 91.19 87 PHE A CA 1
ATOM 664 C C . PHE A 1 87 ? -3.354 7.280 5.753 1.00 91.19 87 PHE A C 1
ATOM 666 O O . PHE A 1 87 ? -3.955 7.948 6.591 1.00 91.19 87 PHE A O 1
ATOM 673 N N . ILE A 1 88 ? -2.744 6.130 6.056 1.00 91.12 88 ILE A N 1
ATOM 674 C CA . ILE A 1 88 ? -2.740 5.544 7.403 1.00 91.12 88 ILE A CA 1
ATOM 675 C C . ILE A 1 88 ? -2.053 6.491 8.389 1.00 91.12 88 ILE A C 1
ATOM 677 O O . ILE A 1 88 ? -2.578 6.731 9.474 1.00 91.12 88 ILE A O 1
ATOM 681 N N . TRP A 1 89 ? -0.913 7.070 8.007 1.00 94.38 89 TRP A N 1
ATOM 682 C CA . TRP A 1 89 ? -0.199 8.038 8.834 1.00 94.38 89 TRP A CA 1
ATOM 683 C C . TRP A 1 89 ? -1.027 9.305 9.085 1.00 94.38 89 TRP A C 1
ATOM 685 O O . TRP A 1 89 ? -1.166 9.733 10.229 1.00 94.38 89 TRP A O 1
ATOM 695 N N . GLY A 1 90 ? -1.659 9.863 8.050 1.00 91.75 90 GLY A N 1
ATOM 696 C CA . GLY A 1 90 ? -2.547 11.019 8.175 1.00 91.75 90 GLY A CA 1
ATOM 697 C C . GLY A 1 90 ? -3.758 10.736 9.066 1.00 91.75 90 GLY A C 1
ATOM 698 O O . GLY A 1 90 ? -4.069 11.529 9.954 1.00 91.75 90 GLY A O 1
ATOM 699 N N . PHE A 1 91 ? -4.401 9.577 8.893 1.00 90.75 91 PHE A N 1
ATOM 700 C CA . PHE A 1 91 ? -5.502 9.132 9.750 1.00 90.75 91 PHE A CA 1
ATOM 701 C C . PHE A 1 91 ? -5.054 8.956 11.205 1.00 90.75 91 PHE A C 1
ATOM 703 O O . PHE A 1 91 ? -5.748 9.391 12.127 1.00 90.75 91 PHE A O 1
ATOM 710 N N . TYR A 1 92 ? -3.872 8.371 11.418 1.00 91.81 92 TYR A N 1
ATOM 711 C CA . TYR A 1 92 ? -3.290 8.228 12.743 1.00 91.81 92 TYR A CA 1
ATOM 712 C C . TYR A 1 92 ? -3.110 9.590 13.420 1.00 91.81 92 TYR A C 1
ATOM 714 O O . TYR A 1 92 ? -3.583 9.777 14.539 1.00 91.81 92 TYR A O 1
ATOM 722 N N . ILE A 1 93 ? -2.486 10.558 12.742 1.00 91.19 93 ILE A N 1
ATOM 723 C CA . ILE A 1 93 ? -2.250 11.898 13.294 1.00 91.19 93 ILE A CA 1
ATOM 724 C C . ILE A 1 93 ? -3.564 12.638 13.572 1.00 91.19 93 ILE A C 1
ATOM 726 O O . ILE A 1 93 ? -3.701 13.247 14.630 1.00 91.19 93 ILE A O 1
ATOM 730 N N . ALA A 1 94 ? -4.534 12.571 12.657 1.00 90.75 94 ALA A N 1
ATOM 731 C CA . ALA A 1 94 ? -5.784 13.319 12.775 1.00 90.75 94 ALA A CA 1
ATOM 732 C C . ALA A 1 94 ? -6.735 12.754 13.844 1.00 90.75 94 ALA A C 1
ATOM 734 O O . ALA A 1 94 ? -7.353 13.517 14.587 1.00 90.75 94 ALA A O 1
ATOM 735 N N . VAL A 1 95 ? -6.864 11.425 13.917 1.00 90.50 95 VAL A N 1
ATOM 736 C CA . VAL A 1 95 ? -7.911 10.757 14.709 1.00 90.50 95 VAL A CA 1
ATOM 737 C C . VAL A 1 95 ? -7.320 10.000 15.893 1.00 90.50 95 VAL A C 1
ATOM 739 O O . VAL A 1 95 ? -7.705 10.226 17.036 1.00 90.50 95 VAL A O 1
ATOM 742 N N . VAL A 1 96 ? -6.369 9.101 15.635 1.00 90.50 96 VAL A N 1
ATOM 743 C CA . VAL A 1 96 ? -5.899 8.130 16.639 1.00 90.50 96 VAL A CA 1
ATOM 744 C C . VAL A 1 96 ? -4.964 8.771 17.665 1.00 90.50 96 VAL A C 1
ATOM 746 O O . VAL A 1 96 ? -4.989 8.401 18.837 1.00 90.50 96 VAL A O 1
ATOM 749 N N . ARG A 1 97 ? -4.161 9.763 17.260 1.00 89.88 97 ARG A N 1
ATOM 750 C CA . ARG A 1 97 ? -3.131 10.395 18.097 1.00 89.88 97 ARG A CA 1
ATOM 751 C C . ARG A 1 97 ? -3.682 10.935 19.414 1.00 89.88 97 ARG A C 1
ATOM 753 O O . ARG A 1 97 ? -2.965 10.891 20.412 1.00 89.88 97 ARG A O 1
ATOM 760 N N . GLN A 1 98 ? -4.931 11.400 19.411 1.00 90.44 98 GLN A N 1
ATOM 761 C CA . GLN A 1 98 ? -5.623 11.960 20.574 1.00 90.44 98 GLN A CA 1
ATOM 762 C C . GLN A 1 98 ? -5.852 10.921 21.687 1.00 90.44 98 GLN A C 1
ATOM 764 O O . GLN A 1 98 ? -5.933 11.285 22.854 1.00 90.44 98 GLN A O 1
ATOM 769 N N . ALA A 1 99 ? -5.919 9.633 21.337 1.00 90.75 99 ALA A N 1
ATOM 770 C CA . ALA A 1 99 ? -6.203 8.531 22.257 1.00 90.75 99 ALA A CA 1
ATOM 771 C C . ALA A 1 99 ? -4.957 7.707 22.643 1.00 90.75 99 ALA A C 1
ATOM 773 O O . ALA A 1 99 ? -5.072 6.712 23.356 1.00 90.75 99 ALA A O 1
ATOM 774 N N . VAL A 1 100 ? -3.764 8.083 22.166 1.00 91.00 100 VAL A N 1
ATOM 775 C CA . VAL A 1 100 ? -2.531 7.291 22.314 1.00 91.00 100 VAL A CA 1
ATOM 776 C C . VAL A 1 100 ? -1.463 8.071 23.083 1.00 91.00 100 VAL A C 1
ATOM 778 O O . VAL A 1 100 ? -1.291 9.275 22.898 1.00 91.00 100 VAL A O 1
ATOM 781 N N . SER A 1 101 ? -0.695 7.381 23.930 1.00 93.56 101 SER A N 1
ATOM 782 C CA . SER A 1 101 ? 0.411 7.988 24.681 1.00 93.56 101 SER A CA 1
ATOM 783 C C . SER A 1 101 ? 1.517 8.521 23.760 1.00 93.56 101 SER A C 1
ATOM 785 O O . SER A 1 101 ? 1.736 8.029 22.651 1.00 93.56 101 SER A O 1
ATOM 787 N N . SER A 1 102 ? 2.251 9.542 24.212 1.00 90.56 102 SER A N 1
ATOM 788 C CA . SER A 1 102 ? 3.301 10.169 23.394 1.00 90.56 102 SER A CA 1
ATOM 789 C C . SER A 1 102 ? 4.461 9.238 23.040 1.00 90.56 102 SER A C 1
ATOM 791 O O . SER A 1 102 ? 5.013 9.380 21.954 1.00 90.56 102 SER A O 1
ATOM 793 N N . LEU A 1 103 ? 4.788 8.257 23.889 1.00 92.12 103 LEU A N 1
ATOM 794 C CA . LEU A 1 103 ? 5.818 7.257 23.581 1.00 92.12 103 LEU A CA 1
ATOM 795 C C . LEU A 1 103 ? 5.411 6.352 22.415 1.00 92.12 103 LEU A C 1
ATOM 797 O O . LEU A 1 103 ? 6.165 6.217 21.455 1.00 92.12 103 LEU A O 1
ATOM 801 N N . ILE A 1 104 ? 4.203 5.779 22.465 1.00 91.88 104 ILE A N 1
ATOM 802 C CA . ILE A 1 104 ? 3.695 4.911 21.392 1.00 91.88 104 ILE A CA 1
ATOM 803 C C . ILE A 1 104 ? 3.531 5.705 20.094 1.00 91.88 104 ILE A C 1
ATOM 805 O O . ILE A 1 104 ? 3.857 5.208 19.019 1.00 91.88 104 ILE A O 1
ATOM 809 N N . GLY A 1 105 ? 3.107 6.969 20.186 1.00 91.88 105 GLY A N 1
ATOM 810 C CA . GLY A 1 105 ? 3.073 7.843 19.019 1.00 91.88 105 GLY A CA 1
ATOM 811 C C . GLY A 1 105 ? 4.448 8.147 18.439 1.00 91.88 105 GLY A C 1
ATOM 812 O O . GLY A 1 105 ? 4.595 8.148 17.220 1.00 91.88 105 GLY A O 1
ATOM 813 N N . GLY A 1 106 ? 5.466 8.349 19.276 1.00 91.75 106 GLY A N 1
ATOM 814 C CA . GLY A 1 106 ? 6.849 8.492 18.823 1.00 91.75 106 GLY A CA 1
ATOM 815 C C . GLY A 1 106 ? 7.332 7.256 18.060 1.00 91.75 106 GLY A C 1
ATOM 816 O O . GLY A 1 106 ? 7.795 7.386 16.930 1.00 91.75 106 GLY A O 1
ATOM 817 N N . LEU A 1 107 ? 7.144 6.063 18.636 1.00 94.62 107 LEU A N 1
ATOM 818 C CA . LEU A 1 107 ? 7.517 4.788 18.010 1.00 94.62 107 LEU A CA 1
ATOM 819 C C . LEU A 1 107 ? 6.826 4.582 16.658 1.00 94.62 107 LEU A C 1
ATOM 821 O O . LEU A 1 107 ? 7.495 4.271 15.676 1.00 94.62 107 LEU A O 1
ATOM 825 N N . PHE A 1 108 ? 5.518 4.840 16.579 1.00 93.06 108 PHE A N 1
ATOM 826 C CA . PHE A 1 108 ? 4.768 4.723 15.328 1.00 93.06 108 PHE A CA 1
ATOM 827 C C . PHE A 1 108 ? 5.288 5.679 14.242 1.00 93.06 108 PHE A C 1
ATOM 829 O O . PHE A 1 108 ? 5.448 5.286 13.089 1.00 93.06 108 PHE A O 1
ATOM 836 N N . ASN A 1 109 ? 5.600 6.933 14.593 1.00 92.75 109 ASN A N 1
ATOM 837 C CA . ASN A 1 109 ? 6.161 7.890 13.633 1.00 92.75 109 ASN A CA 1
ATOM 838 C C . ASN A 1 109 ? 7.552 7.471 13.140 1.00 92.75 109 ASN A C 1
ATOM 840 O O . ASN A 1 109 ? 7.841 7.616 11.953 1.00 92.75 109 ASN A O 1
ATOM 844 N N . ILE A 1 110 ? 8.395 6.936 14.030 1.00 94.50 110 ILE A N 1
ATOM 845 C CA . ILE A 1 110 ? 9.712 6.399 13.663 1.00 94.50 110 ILE A CA 1
ATOM 846 C C . ILE A 1 110 ? 9.549 5.231 12.689 1.00 94.50 110 ILE A C 1
ATOM 848 O O . ILE A 1 110 ? 10.215 5.200 11.658 1.00 94.50 110 ILE A O 1
ATOM 852 N N . GLU A 1 111 ? 8.640 4.300 12.971 1.00 94.75 111 GLU A N 1
ATOM 853 C CA . GLU A 1 111 ? 8.379 3.150 12.105 1.00 94.75 111 GLU A CA 1
ATOM 854 C C . GLU A 1 111 ? 7.884 3.578 10.717 1.00 94.75 111 GLU A C 1
ATOM 856 O O . GLU A 1 111 ? 8.447 3.159 9.703 1.00 94.75 111 GLU A O 1
ATOM 861 N N . VAL A 1 112 ? 6.908 4.490 10.650 1.00 93.88 112 VAL A N 1
ATOM 862 C CA . VAL A 1 112 ? 6.431 5.051 9.377 1.00 93.88 112 VAL A CA 1
ATOM 863 C C . VAL A 1 112 ? 7.566 5.738 8.615 1.00 93.88 112 VAL A C 1
ATOM 865 O O . VAL A 1 112 ? 7.712 5.518 7.410 1.00 93.88 112 VAL A O 1
ATOM 868 N N . ALA A 1 113 ? 8.404 6.525 9.295 1.00 92.50 113 ALA A N 1
ATOM 869 C CA . ALA A 1 113 ? 9.553 7.174 8.672 1.00 92.50 113 ALA A CA 1
ATOM 870 C C . ALA A 1 113 ? 10.548 6.148 8.104 1.00 92.50 113 ALA A C 1
ATOM 872 O O . ALA A 1 113 ? 10.972 6.289 6.957 1.00 92.50 113 ALA A O 1
ATOM 873 N N . MET A 1 114 ? 10.871 5.085 8.850 1.00 92.12 114 MET A N 1
ATOM 874 C CA . MET A 1 114 ? 11.746 4.008 8.373 1.00 92.12 114 MET A CA 1
ATOM 875 C C . MET A 1 114 ? 11.174 3.302 7.139 1.00 92.12 114 MET A C 1
ATOM 877 O O . MET A 1 114 ? 11.913 3.050 6.187 1.00 92.12 114 MET A O 1
ATOM 881 N N . ILE A 1 115 ? 9.865 3.031 7.111 1.00 92.00 115 ILE A N 1
ATOM 882 C CA . ILE A 1 115 ? 9.197 2.409 5.958 1.00 92.00 115 ILE A CA 1
ATOM 883 C C . ILE A 1 115 ? 9.258 3.331 4.735 1.00 92.00 115 ILE A C 1
ATOM 885 O O . ILE A 1 115 ? 9.592 2.872 3.642 1.00 92.00 115 ILE A O 1
ATOM 889 N N . ILE A 1 116 ? 8.981 4.630 4.900 1.00 88.25 116 ILE A N 1
ATOM 890 C CA . ILE A 1 116 ? 9.059 5.609 3.806 1.00 88.25 116 ILE A CA 1
ATOM 891 C C . ILE A 1 116 ? 10.492 5.701 3.275 1.00 88.25 116 ILE A C 1
ATOM 893 O O . ILE A 1 116 ? 10.698 5.627 2.065 1.00 88.25 116 ILE A O 1
ATOM 897 N N . ILE A 1 117 ? 11.488 5.802 4.158 1.00 87.31 117 ILE A N 1
ATOM 898 C CA . ILE A 1 117 ? 12.906 5.828 3.776 1.00 87.31 117 ILE A CA 1
ATOM 899 C C . ILE A 1 117 ? 13.285 4.543 3.031 1.00 87.31 117 ILE A C 1
ATOM 901 O O . ILE A 1 117 ? 13.961 4.613 2.003 1.00 87.31 117 ILE A O 1
ATOM 905 N N . GLY A 1 118 ? 12.834 3.379 3.504 1.00 85.50 118 GLY A N 1
ATOM 906 C CA . GLY A 1 118 ? 13.052 2.090 2.849 1.00 85.50 118 GLY A CA 1
ATOM 907 C C . GLY A 1 118 ? 12.438 2.034 1.449 1.00 85.50 118 GLY A C 1
ATOM 908 O O . GLY A 1 118 ? 13.117 1.658 0.494 1.00 85.50 118 GLY A O 1
ATOM 909 N N . LEU A 1 119 ? 11.191 2.484 1.298 1.00 84.31 119 LEU A N 1
ATOM 910 C CA . LEU A 1 119 ? 10.494 2.512 0.012 1.00 84.31 119 LEU A CA 1
ATOM 911 C C . LEU A 1 119 ? 11.158 3.483 -0.972 1.00 84.31 119 LEU A C 1
ATOM 913 O O . LEU A 1 119 ? 11.441 3.109 -2.110 1.00 84.31 119 LEU A O 1
ATOM 917 N N . CYS A 1 120 ? 11.487 4.694 -0.521 1.00 81.62 120 CYS A N 1
ATOM 918 C CA . CYS A 1 120 ? 12.244 5.666 -1.305 1.00 81.62 120 CYS A CA 1
ATOM 919 C C . CYS A 1 120 ? 13.620 5.118 -1.694 1.00 81.62 120 CYS A C 1
ATOM 921 O O . CYS A 1 120 ? 14.052 5.295 -2.826 1.00 81.62 120 CYS A O 1
ATOM 923 N N . SER A 1 121 ? 14.295 4.402 -0.795 1.00 79.38 121 SER A N 1
ATOM 924 C CA . SER A 1 121 ? 15.581 3.769 -1.092 1.00 79.38 121 SER A CA 1
ATOM 925 C C . SER A 1 121 ? 15.459 2.706 -2.182 1.00 79.38 121 SER A C 1
ATOM 927 O O . SER A 1 121 ? 16.330 2.627 -3.037 1.00 79.38 121 SER A O 1
ATOM 929 N N . ILE A 1 122 ? 14.393 1.903 -2.186 1.00 75.06 122 ILE A N 1
ATOM 930 C CA . ILE A 1 122 ? 14.146 0.908 -3.242 1.00 75.06 122 ILE A CA 1
ATOM 931 C C . ILE A 1 122 ? 13.852 1.594 -4.583 1.00 75.06 122 ILE A C 1
ATOM 933 O O . ILE A 1 122 ? 14.312 1.134 -5.625 1.00 75.06 122 ILE A O 1
ATOM 937 N N . MET A 1 123 ? 13.106 2.701 -4.564 1.00 71.25 123 MET A N 1
ATOM 938 C CA . MET A 1 123 ? 12.741 3.439 -5.778 1.00 71.25 123 MET A CA 1
ATOM 939 C C . MET A 1 123 ? 13.899 4.250 -6.369 1.00 71.25 123 MET A C 1
ATOM 941 O O . MET A 1 123 ? 13.999 4.358 -7.588 1.00 71.25 123 MET A O 1
ATOM 945 N N . SER A 1 124 ? 14.754 4.825 -5.522 1.00 65.62 124 SER A N 1
ATOM 946 C CA . SER A 1 124 ? 15.816 5.750 -5.935 1.00 65.62 124 SER A CA 1
ATOM 947 C C . SER A 1 124 ? 17.165 5.077 -6.175 1.00 65.62 124 SER A C 1
ATOM 949 O O . SER A 1 124 ? 18.044 5.696 -6.771 1.00 65.62 124 SER A O 1
ATOM 951 N N . LYS A 1 125 ? 17.379 3.847 -5.690 1.00 64.44 125 LYS A N 1
ATOM 952 C CA . LYS A 1 125 ? 18.656 3.158 -5.897 1.00 64.44 125 LYS A CA 1
ATOM 953 C C . LYS A 1 125 ? 18.777 2.689 -7.341 1.00 64.44 125 LYS A C 1
ATOM 955 O O . LYS A 1 125 ? 17.925 1.964 -7.858 1.00 64.44 125 LYS A O 1
ATOM 960 N N . ASP A 1 126 ? 19.879 3.102 -7.958 1.00 57.28 126 ASP A N 1
ATOM 961 C CA . ASP A 1 126 ? 20.338 2.556 -9.224 1.00 57.28 126 ASP A CA 1
ATOM 962 C C . ASP A 1 126 ? 20.521 1.039 -9.044 1.00 57.28 126 ASP A C 1
ATOM 964 O O . ASP A 1 126 ? 21.175 0.618 -8.081 1.00 57.28 126 ASP A O 1
ATOM 968 N N . PRO A 1 127 ? 19.947 0.200 -9.921 1.00 55.00 127 PRO A N 1
ATOM 969 C CA . PRO A 1 127 ? 20.162 -1.242 -9.881 1.00 55.00 127 PRO A CA 1
ATOM 970 C C . PRO A 1 127 ? 21.635 -1.663 -10.041 1.00 55.00 127 PRO A C 1
ATOM 972 O O . PRO A 1 127 ? 21.930 -2.850 -9.933 1.00 55.00 127 PRO A O 1
ATOM 975 N N . GLY A 1 128 ? 22.556 -0.730 -10.294 1.00 51.62 128 GLY A N 1
ATOM 976 C CA . GLY A 1 128 ? 23.935 -1.014 -10.665 1.00 51.62 128 GLY A CA 1
ATOM 977 C C . GLY A 1 128 ? 24.030 -1.164 -12.177 1.00 51.62 128 GLY A C 1
ATOM 978 O O . GLY A 1 128 ? 24.554 -2.167 -12.666 1.00 51.62 128 GLY A O 1
ATOM 979 N N . LEU A 1 129 ? 23.442 -0.207 -12.904 1.00 48.50 129 LEU A N 1
ATOM 980 C CA . LEU A 1 129 ? 23.572 -0.072 -14.348 1.00 48.50 129 LEU A CA 1
ATOM 981 C C . LEU A 1 129 ? 25.038 0.178 -14.692 1.00 48.50 129 LEU A C 1
ATOM 983 O O . LEU A 1 129 ? 25.585 1.246 -14.434 1.00 48.50 129 LEU A O 1
ATOM 987 N N . ILE A 1 130 ? 25.676 -0.815 -15.302 1.00 48.97 130 ILE A N 1
ATOM 988 C CA . ILE A 1 130 ? 26.987 -0.612 -15.909 1.00 48.97 130 ILE A CA 1
ATOM 989 C C . ILE A 1 130 ? 26.724 0.049 -17.262 1.00 48.97 130 ILE A C 1
ATOM 991 O O . ILE A 1 130 ? 26.280 -0.611 -18.207 1.00 48.97 130 ILE A O 1
ATOM 995 N N . THR A 1 131 ? 26.954 1.360 -17.358 1.00 38.75 131 THR A N 1
ATOM 996 C CA . THR A 1 131 ? 27.029 2.062 -18.642 1.00 38.75 131 THR A CA 1
ATOM 997 C C . THR A 1 131 ? 28.269 1.552 -19.363 1.00 38.75 131 THR A C 1
ATOM 999 O O . THR A 1 131 ? 29.366 2.079 -19.219 1.00 38.75 131 THR A O 1
ATOM 1002 N N . ASN A 1 132 ? 28.102 0.477 -20.125 1.00 39.72 132 ASN A N 1
ATOM 1003 C CA . ASN A 1 132 ? 29.078 0.094 -21.126 1.00 39.72 132 ASN A CA 1
ATOM 1004 C C . ASN A 1 132 ? 29.002 1.115 -22.267 1.00 39.72 132 ASN A C 1
ATOM 1006 O O . ASN A 1 132 ? 28.407 0.848 -23.309 1.00 39.72 132 ASN A O 1
ATOM 1010 N N . GLU A 1 133 ? 29.630 2.274 -22.090 1.00 35.50 133 GLU A N 1
ATOM 1011 C CA . GLU A 1 133 ? 30.331 2.885 -23.215 1.00 35.50 133 GLU A CA 1
ATOM 1012 C C . GLU A 1 133 ? 31.541 1.991 -23.505 1.00 35.50 133 GLU A C 1
ATOM 1014 O O . GLU A 1 133 ? 32.662 2.266 -23.094 1.00 35.50 133 GLU A O 1
ATOM 1019 N N . PHE A 1 134 ? 31.303 0.855 -24.164 1.00 35.31 134 PHE A N 1
ATOM 1020 C CA . PHE A 1 134 ? 32.372 0.207 -24.906 1.00 35.31 134 PHE A CA 1
ATOM 1021 C C . PHE A 1 134 ? 32.523 1.009 -26.199 1.00 35.31 134 PHE A C 1
ATOM 1023 O O . PHE A 1 134 ? 31.585 1.012 -27.006 1.00 35.31 134 PHE A O 1
ATOM 1030 N N . PRO A 1 135 ? 33.647 1.714 -26.421 1.00 33.41 135 PRO A N 1
ATOM 1031 C CA . PRO A 1 135 ? 33.910 2.287 -27.722 1.00 33.41 135 PRO A CA 1
ATOM 1032 C C . PRO A 1 135 ? 34.125 1.114 -28.678 1.00 33.41 135 PRO A C 1
ATOM 1034 O O . PRO A 1 135 ? 35.114 0.398 -28.586 1.00 33.41 135 PRO A O 1
ATOM 1037 N N . HIS A 1 136 ? 33.125 0.878 -29.525 1.00 42.25 136 HIS A N 1
ATOM 1038 C CA . HIS A 1 136 ? 33.255 0.371 -30.886 1.00 42.25 136 HIS A CA 1
ATOM 1039 C C . HIS A 1 136 ? 34.525 -0.461 -31.163 1.00 42.25 136 HIS A C 1
ATOM 1041 O O . HIS A 1 136 ? 35.507 0.065 -31.685 1.00 42.25 136 HIS A O 1
ATOM 1047 N N . LEU A 1 137 ? 34.489 -1.768 -30.893 1.00 30.88 137 LEU A N 1
ATOM 1048 C CA . LEU A 1 137 ? 35.431 -2.702 -31.511 1.00 30.88 137 LEU A CA 1
ATOM 1049 C C . LEU A 1 137 ? 34.665 -3.646 -32.435 1.00 30.88 137 LEU A C 1
ATOM 1051 O O . LEU A 1 137 ? 34.303 -4.771 -32.097 1.00 30.88 137 LEU A O 1
ATOM 1055 N N . ASP A 1 138 ? 34.368 -3.097 -33.607 1.00 30.30 138 ASP A N 1
ATOM 1056 C CA . ASP A 1 138 ? 34.065 -3.847 -34.811 1.00 30.30 138 ASP A CA 1
ATOM 1057 C C . ASP A 1 138 ? 35.216 -4.811 -35.146 1.00 30.30 138 ASP A C 1
ATOM 1059 O O . ASP A 1 138 ? 36.373 -4.399 -35.209 1.00 30.30 138 ASP A O 1
ATOM 1063 N N . LYS A 1 139 ? 34.827 -6.033 -35.528 1.00 30.75 139 LYS A N 1
ATOM 1064 C CA . LYS A 1 139 ? 35.542 -6.984 -36.401 1.00 30.75 139 LYS A CA 1
ATOM 1065 C C . LYS A 1 139 ? 36.724 -7.795 -35.840 1.00 30.75 139 LYS A C 1
ATOM 1067 O O . LYS A 1 139 ? 37.565 -7.320 -35.095 1.00 30.75 139 LYS A O 1
ATOM 1072 N N . LEU A 1 140 ? 36.806 -8.988 -36.444 1.00 29.77 140 LEU A N 1
ATOM 1073 C CA . LEU A 1 140 ? 37.902 -9.963 -36.521 1.00 29.77 140 LEU A CA 1
ATOM 1074 C C . LEU A 1 140 ? 38.073 -10.881 -35.297 1.00 29.77 140 LEU A C 1
ATOM 1076 O O . LEU A 1 140 ? 38.389 -10.425 -34.213 1.00 29.77 140 LEU A O 1
ATOM 1080 N N . VAL A 1 141 ? 37.699 -12.163 -35.377 1.00 27.94 141 VAL A N 1
ATOM 1081 C CA . VAL A 1 141 ? 38.299 -13.302 -36.122 1.00 27.94 141 VAL A CA 1
ATOM 1082 C C . VAL A 1 141 ? 39.042 -14.204 -35.132 1.00 27.94 141 VAL A C 1
ATOM 1084 O O . VAL A 1 141 ? 39.991 -13.799 -34.480 1.00 27.94 141 VAL A O 1
ATOM 1087 N N . GLU A 1 142 ? 38.494 -15.408 -34.991 1.00 32.41 142 GLU A N 1
ATOM 1088 C CA . GLU A 1 142 ? 39.177 -16.704 -34.974 1.00 32.41 142 GLU A CA 1
ATOM 1089 C C . GLU A 1 142 ? 40.703 -16.718 -34.746 1.00 32.41 142 GLU A C 1
ATOM 1091 O O . GLU A 1 142 ? 41.477 -16.268 -35.585 1.00 32.41 142 GLU A O 1
ATOM 1096 N N . GLY A 1 143 ? 41.116 -17.389 -33.665 1.00 28.64 143 GLY A N 1
ATOM 1097 C CA . GLY A 1 143 ? 42.395 -18.096 -33.606 1.00 28.64 143 GLY A CA 1
ATOM 1098 C C . GLY A 1 143 ? 43.484 -17.519 -32.695 1.00 28.64 143 GLY A C 1
ATOM 1099 O O . GLY A 1 143 ? 43.922 -16.386 -32.844 1.00 28.64 143 GLY A O 1
ATOM 1100 N N . SER A 1 144 ? 44.016 -18.428 -31.875 1.00 25.92 144 SER A N 1
ATOM 1101 C CA . SER A 1 144 ? 45.397 -18.507 -31.378 1.00 25.92 144 SER A CA 1
ATOM 1102 C C . SER A 1 144 ? 45.655 -18.213 -29.900 1.00 25.92 144 SER A C 1
ATOM 1104 O O . SER A 1 144 ? 45.132 -17.296 -29.278 1.00 25.92 144 SER A O 1
ATOM 1106 N N . GLU A 1 145 ? 46.489 -19.106 -29.382 1.00 33.53 145 GLU A N 1
ATOM 1107 C CA . GLU A 1 145 ? 46.866 -19.388 -28.012 1.00 33.53 145 GLU A CA 1
ATOM 1108 C C . GLU A 1 145 ? 47.819 -18.356 -27.388 1.00 33.53 145 GLU A C 1
ATOM 1110 O O . GLU A 1 145 ? 48.550 -17.649 -28.078 1.00 33.53 145 GLU A O 1
ATOM 1115 N N . LEU A 1 146 ? 47.901 -18.473 -26.058 1.00 32.72 146 LEU A N 1
ATOM 1116 C CA . LEU A 1 146 ? 49.059 -18.226 -25.194 1.00 32.72 146 LEU A CA 1
ATOM 1117 C C . LEU A 1 146 ? 49.344 -16.782 -24.748 1.00 32.72 146 LEU A C 1
ATOM 1119 O O . LEU A 1 146 ? 49.837 -15.937 -25.486 1.00 32.72 146 LEU A O 1
ATOM 1123 N N . GLY A 1 147 ? 49.135 -16.564 -23.448 1.00 25.81 147 GLY A N 1
ATOM 1124 C CA . GLY A 1 147 ? 49.572 -15.379 -22.718 1.00 25.81 147 GLY A CA 1
ATOM 1125 C C . GLY A 1 147 ? 48.938 -15.334 -21.332 1.00 25.81 147 GLY A C 1
ATOM 1126 O O . GLY A 1 147 ? 47.999 -14.581 -21.109 1.00 25.81 147 GLY A O 1
ATOM 1127 N N . VAL A 1 148 ? 49.401 -16.200 -20.428 1.00 34.09 148 VAL A N 1
ATOM 1128 C CA . VAL A 1 148 ? 49.047 -16.154 -19.002 1.00 34.09 148 VAL A CA 1
ATOM 1129 C C . VAL A 1 148 ? 49.707 -14.926 -18.377 1.00 34.09 148 VAL A C 1
ATOM 1131 O O . VAL A 1 148 ? 50.930 -14.823 -18.403 1.00 34.09 148 VAL A O 1
ATOM 1134 N N . ASP A 1 149 ? 48.901 -14.050 -17.780 1.00 27.75 149 ASP A N 1
ATOM 1135 C CA . ASP A 1 149 ? 49.338 -13.045 -16.807 1.00 27.75 149 ASP A CA 1
ATOM 1136 C C . ASP A 1 149 ? 48.513 -13.250 -15.517 1.00 27.75 149 ASP A C 1
ATOM 1138 O O . ASP A 1 149 ? 47.296 -13.033 -15.541 1.00 27.75 149 ASP A O 1
ATOM 1142 N N . PRO A 1 150 ? 49.093 -13.769 -14.415 1.00 40.69 150 PRO A N 1
ATOM 1143 C CA . PRO A 1 150 ? 48.332 -14.248 -13.268 1.00 40.69 150 PRO A CA 1
ATOM 1144 C C . PRO A 1 150 ? 48.318 -13.231 -12.119 1.00 40.69 150 PRO A C 1
ATOM 1146 O O . PRO A 1 150 ? 48.621 -13.605 -10.995 1.00 40.69 150 PRO A O 1
ATOM 1149 N N . ASP A 1 151 ? 47.981 -11.961 -12.370 1.00 35.28 151 ASP A N 1
ATOM 1150 C CA . ASP A 1 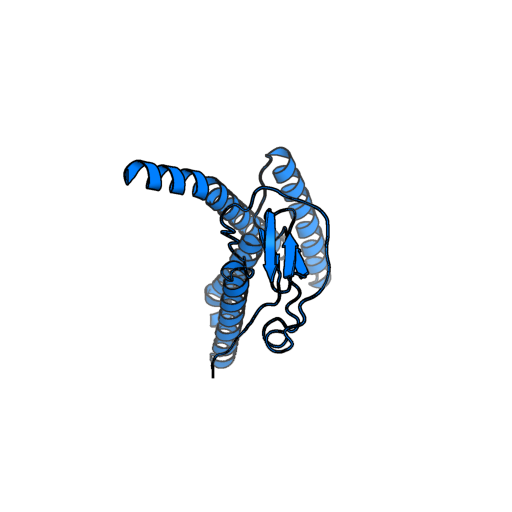151 ? 47.933 -10.959 -11.285 1.00 35.28 151 ASP A CA 1
ATOM 1151 C C . ASP A 1 151 ? 46.794 -9.922 -11.367 1.00 35.28 151 ASP A C 1
ATOM 1153 O O . ASP A 1 151 ? 46.771 -8.946 -10.617 1.00 35.28 151 ASP A O 1
ATOM 1157 N N . ASN A 1 152 ? 45.766 -10.153 -12.194 1.00 35.59 152 ASN A N 1
ATOM 1158 C CA . ASN A 1 152 ? 44.577 -9.281 -12.235 1.00 35.59 152 ASN A CA 1
ATOM 1159 C C . 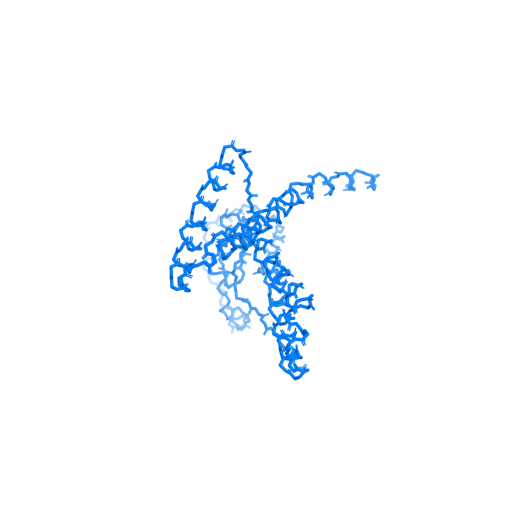ASN A 1 152 ? 43.241 -10.001 -11.956 1.00 35.59 152 ASN A C 1
ATOM 1161 O O . ASN A 1 152 ? 42.163 -9.457 -12.193 1.00 35.59 152 ASN A O 1
ATOM 1165 N N . GLU A 1 153 ? 43.284 -11.224 -11.420 1.00 34.78 153 GLU A N 1
ATOM 1166 C CA . GLU A 1 153 ? 42.084 -12.049 -11.199 1.00 34.78 153 GLU A CA 1
ATOM 1167 C C . GLU A 1 153 ? 41.322 -11.764 -9.888 1.00 34.78 153 GLU A C 1
ATOM 1169 O O . GLU A 1 153 ? 40.247 -12.321 -9.669 1.00 34.78 153 GLU A O 1
ATOM 1174 N N . ASN A 1 154 ? 41.794 -10.857 -9.022 1.00 38.75 154 ASN A N 1
ATOM 1175 C CA . ASN A 1 154 ? 41.218 -10.710 -7.673 1.00 38.75 154 ASN A CA 1
ATOM 1176 C C . ASN A 1 154 ? 40.260 -9.527 -7.440 1.00 38.75 154 ASN A C 1
ATOM 1178 O O . ASN A 1 154 ? 39.640 -9.456 -6.380 1.00 38.75 154 ASN A O 1
ATOM 1182 N N . SER A 1 155 ? 40.048 -8.627 -8.403 1.00 40.06 155 SER A N 1
ATOM 1183 C CA . SER A 1 155 ? 39.066 -7.527 -8.269 1.00 40.06 155 SER A CA 1
ATOM 1184 C C . SER A 1 155 ? 37.723 -7.820 -8.959 1.00 40.06 155 SER A C 1
ATOM 1186 O O . SER A 1 155 ? 36.692 -7.256 -8.585 1.00 40.06 155 SER A O 1
ATOM 1188 N N . LEU A 1 156 ? 37.708 -8.780 -9.890 1.00 43.88 156 LEU A N 1
ATOM 1189 C CA . LEU A 1 156 ? 36.515 -9.343 -10.535 1.00 43.88 156 LEU A CA 1
ATOM 1190 C C . LEU A 1 156 ? 35.973 -10.588 -9.819 1.00 43.88 156 LEU A C 1
ATOM 1192 O O . LEU A 1 156 ? 35.108 -11.285 -10.355 1.00 43.88 156 LEU A O 1
ATOM 1196 N N . LEU A 1 157 ? 36.422 -10.850 -8.585 1.00 45.09 157 LEU A N 1
ATOM 1197 C CA . LEU A 1 157 ? 35.836 -11.859 -7.709 1.00 45.09 157 LEU A CA 1
ATOM 1198 C C . LEU A 1 157 ? 34.364 -11.514 -7.400 1.00 45.09 157 LEU A C 1
ATOM 1200 O O . LEU A 1 157 ? 33.993 -10.918 -6.391 1.00 45.09 157 LEU A O 1
ATOM 1204 N N . ARG A 1 158 ? 33.510 -12.018 -8.295 1.00 48.69 158 ARG A N 1
ATOM 1205 C CA . ARG A 1 158 ? 32.200 -12.607 -8.018 1.00 48.69 158 ARG A CA 1
ATOM 1206 C C . ARG A 1 158 ? 31.028 -11.663 -7.784 1.00 48.69 158 ARG A C 1
ATOM 1208 O O . ARG A 1 158 ? 30.110 -11.984 -7.028 1.00 48.69 158 ARG A O 1
ATOM 1215 N N . LYS A 1 159 ? 30.952 -10.557 -8.515 1.00 56.12 159 LYS A N 1
ATOM 1216 C CA . LYS A 1 159 ? 29.664 -9.878 -8.674 1.00 56.12 159 LYS A CA 1
ATOM 1217 C C . LYS A 1 159 ? 28.926 -10.477 -9.869 1.00 56.12 159 LYS A C 1
ATOM 1219 O O . LYS A 1 159 ? 29.395 -10.413 -10.998 1.00 56.12 159 LYS A O 1
ATOM 1224 N N . ARG A 1 160 ? 27.785 -11.129 -9.616 1.00 64.19 160 ARG A N 1
ATOM 1225 C CA . ARG A 1 160 ? 26.953 -11.775 -10.649 1.00 64.19 160 ARG A CA 1
ATOM 1226 C C . ARG A 1 160 ? 26.312 -10.721 -11.556 1.00 64.19 160 ARG A C 1
ATOM 1228 O O . ARG A 1 160 ? 25.158 -10.365 -11.351 1.00 64.19 160 ARG A O 1
ATOM 1235 N N . VAL A 1 161 ? 27.042 -10.192 -12.529 1.00 66.12 161 VAL A N 1
ATOM 1236 C CA . VAL A 1 161 ? 26.465 -9.309 -13.548 1.00 66.12 161 VAL A CA 1
ATOM 1237 C C . VAL A 1 161 ? 25.591 -10.155 -14.475 1.00 66.12 161 VAL A C 1
ATOM 1239 O O . VAL A 1 161 ? 26.049 -11.168 -15.002 1.00 66.12 161 VAL A O 1
ATOM 1242 N N . ARG A 1 162 ? 24.320 -9.784 -14.661 1.00 74.38 162 ARG A N 1
ATOM 1243 C CA . ARG A 1 162 ? 23.440 -10.426 -15.656 1.00 74.38 162 ARG A CA 1
ATOM 1244 C C . ARG A 1 162 ? 22.691 -9.373 -16.463 1.00 74.38 162 ARG A C 1
ATOM 1246 O O . ARG A 1 162 ? 22.476 -8.255 -16.003 1.00 74.38 162 ARG A O 1
ATOM 1253 N N . TYR A 1 163 ? 22.299 -9.735 -17.680 1.00 74.94 163 TYR A N 1
ATOM 1254 C CA . TYR A 1 163 ? 21.569 -8.854 -18.587 1.00 74.94 163 TYR A CA 1
ATOM 1255 C C . TYR A 1 163 ? 20.063 -8.868 -18.303 1.00 74.94 163 TYR A C 1
ATOM 1257 O O . TYR A 1 163 ? 19.424 -9.923 -18.335 1.00 74.94 163 TYR A O 1
ATOM 1265 N N . CYS A 1 164 ? 19.472 -7.692 -18.095 1.00 73.69 164 CYS A N 1
ATOM 1266 C CA . CYS A 1 164 ? 18.025 -7.533 -18.054 1.00 73.69 164 CYS A CA 1
ATOM 1267 C C . CYS A 1 164 ? 17.482 -7.258 -19.462 1.00 73.69 164 CYS A C 1
ATOM 1269 O O . CYS A 1 164 ? 17.719 -6.192 -20.029 1.00 73.69 164 CYS A O 1
ATOM 1271 N N . LYS A 1 165 ? 16.671 -8.178 -20.000 1.00 73.88 165 LYS A N 1
ATOM 1272 C CA . LYS A 1 165 ? 16.036 -8.031 -21.326 1.00 73.88 165 LYS A CA 1
ATOM 1273 C C . LYS A 1 165 ? 15.033 -6.871 -21.408 1.00 73.88 165 LYS A C 1
ATOM 1275 O O . LYS A 1 165 ? 14.804 -6.352 -22.494 1.00 73.88 165 LYS A O 1
ATOM 1280 N N . ILE A 1 166 ? 14.444 -6.471 -20.277 1.00 69.56 166 ILE A N 1
ATOM 1281 C CA . ILE A 1 166 ? 13.434 -5.401 -20.208 1.00 69.56 166 ILE A CA 1
ATOM 1282 C C . ILE A 1 166 ? 14.111 -4.026 -20.200 1.00 69.56 166 ILE A C 1
ATOM 1284 O O . ILE A 1 166 ? 13.779 -3.170 -21.013 1.00 69.56 166 ILE A O 1
ATOM 1288 N N . CYS A 1 167 ? 15.100 -3.831 -19.323 1.00 68.38 167 CYS A N 1
ATOM 1289 C CA . CYS A 1 167 ? 15.862 -2.580 -19.228 1.00 68.38 167 CYS A CA 1
ATOM 1290 C C . CYS A 1 167 ? 16.976 -2.467 -20.279 1.00 68.38 167 CYS A C 1
ATOM 1292 O O . CYS A 1 167 ? 17.588 -1.413 -20.398 1.00 68.38 167 CYS A O 1
ATOM 1294 N N . LYS A 1 168 ? 17.237 -3.547 -21.028 1.00 71.69 168 LYS A N 1
ATOM 1295 C CA . LYS A 1 168 ? 18.297 -3.671 -22.038 1.00 71.69 168 LYS A CA 1
ATOM 1296 C C . LYS A 1 168 ? 19.689 -3.305 -21.520 1.00 71.69 168 LYS A C 1
ATOM 1298 O O . LYS A 1 168 ? 20.483 -2.711 -22.242 1.00 71.69 168 LYS A O 1
ATOM 1303 N N . ALA A 1 169 ? 19.990 -3.679 -20.282 1.00 71.06 169 ALA A N 1
ATOM 1304 C CA . ALA A 1 169 ? 21.243 -3.314 -19.641 1.00 71.06 169 ALA A CA 1
ATOM 1305 C C . ALA A 1 169 ? 21.808 -4.439 -18.773 1.00 71.06 169 ALA A C 1
ATOM 1307 O O . ALA A 1 169 ? 21.070 -5.306 -18.293 1.00 71.06 169 ALA A O 1
ATOM 1308 N N . HIS A 1 170 ? 23.125 -4.410 -18.572 1.00 71.25 170 HIS A N 1
ATOM 1309 C CA . HIS A 1 170 ? 23.811 -5.280 -17.624 1.00 71.25 170 HIS A CA 1
ATOM 1310 C C . HIS A 1 170 ? 23.671 -4.718 -16.211 1.00 71.25 170 HIS A C 1
ATOM 1312 O O . HIS A 1 170 ? 23.939 -3.542 -15.973 1.00 71.25 170 HIS A O 1
ATOM 1318 N N . VAL A 1 171 ? 23.232 -5.573 -15.291 1.00 69.81 171 VAL A N 1
ATOM 1319 C CA . VAL A 1 171 ? 22.941 -5.216 -13.906 1.00 69.81 171 VAL A CA 1
ATOM 1320 C C . VAL A 1 171 ? 23.809 -6.057 -12.981 1.00 69.81 171 VAL A C 1
ATOM 1322 O O . VAL A 1 171 ? 23.833 -7.291 -13.063 1.00 69.81 171 VAL A O 1
ATOM 1325 N N . GLU A 1 172 ? 24.542 -5.385 -12.103 1.00 72.06 172 GLU A N 1
ATOM 1326 C CA . GLU A 1 172 ? 25.439 -6.020 -11.149 1.00 72.06 172 GLU A CA 1
ATOM 1327 C C . GLU A 1 172 ? 24.668 -6.729 -10.023 1.00 72.06 172 GLU A C 1
ATOM 1329 O O . GLU A 1 172 ? 23.843 -6.150 -9.318 1.00 72.06 172 GLU A O 1
ATOM 1334 N N . GLY A 1 173 ? 24.927 -8.024 -9.840 1.00 71.38 173 GLY A N 1
ATOM 1335 C CA . GLY A 1 173 ? 24.210 -8.827 -8.852 1.00 71.38 173 GLY A CA 1
ATOM 1336 C C . GLY A 1 173 ? 22.728 -9.022 -9.172 1.00 71.38 173 GLY A C 1
ATOM 1337 O O . GLY A 1 173 ? 21.942 -9.217 -8.253 1.00 71.38 173 GLY A O 1
ATOM 1338 N N . PHE A 1 174 ? 22.350 -8.936 -10.449 1.00 74.19 174 PHE A N 1
ATOM 1339 C CA . PHE A 1 174 ? 20.970 -9.042 -10.913 1.00 74.19 174 PHE A CA 1
ATOM 1340 C C . PHE A 1 174 ? 20.262 -10.298 -10.393 1.00 74.19 174 PHE A C 1
ATOM 1342 O O . PHE A 1 174 ? 20.686 -11.429 -10.663 1.00 74.19 174 PHE A O 1
ATOM 1349 N N . ASP A 1 175 ? 19.144 -10.074 -9.714 1.00 76.00 175 ASP A N 1
ATOM 1350 C CA . ASP A 1 175 ? 18.205 -11.103 -9.298 1.00 76.00 175 ASP A CA 1
ATOM 1351 C C . ASP A 1 175 ? 17.044 -11.180 -10.297 1.00 76.00 175 ASP A C 1
ATOM 1353 O O . ASP A 1 175 ? 16.952 -12.129 -11.079 1.00 76.00 175 ASP A O 1
ATOM 1357 N N . HIS A 1 176 ? 16.217 -10.134 -10.358 1.00 77.88 176 HIS A N 1
ATOM 1358 C CA . HIS A 1 176 ? 15.081 -10.064 -11.274 1.00 77.88 176 HIS A CA 1
ATOM 1359 C C . HIS A 1 176 ? 14.723 -8.621 -11.649 1.00 77.88 176 HIS A C 1
ATOM 1361 O O . HIS A 1 176 ? 15.049 -7.667 -10.948 1.00 77.88 176 HIS A O 1
ATOM 1367 N N . HIS A 1 177 ? 14.009 -8.440 -12.759 1.00 74.31 177 HIS A N 1
ATOM 1368 C CA . HIS A 1 177 ? 13.309 -7.184 -13.022 1.00 74.31 177 HIS A CA 1
ATOM 1369 C C . HIS A 1 177 ? 11.958 -7.240 -12.324 1.00 74.31 177 HIS A C 1
ATOM 1371 O O . HIS A 1 177 ? 11.204 -8.179 -12.571 1.00 74.31 177 HIS A O 1
ATOM 1377 N N . CYS A 1 178 ? 11.646 -6.263 -11.477 1.00 71.31 178 CYS A N 1
ATOM 1378 C CA . CYS A 1 178 ? 10.360 -6.213 -10.802 1.00 71.31 178 CYS A CA 1
ATOM 1379 C C . CYS A 1 178 ? 9.425 -5.245 -11.541 1.00 71.31 178 CYS A C 1
ATOM 1381 O O . CYS A 1 178 ? 9.592 -4.028 -11.413 1.00 71.31 178 CYS A O 1
ATOM 1383 N N . PRO A 1 179 ? 8.405 -5.741 -12.276 1.00 62.88 179 PRO A N 1
ATOM 1384 C CA . PRO A 1 179 ? 7.474 -4.877 -13.000 1.00 62.88 179 PRO A CA 1
ATOM 1385 C C . PRO A 1 179 ? 6.684 -3.955 -12.070 1.00 62.88 179 PRO A C 1
ATOM 1387 O O . PRO A 1 179 ? 6.273 -2.878 -12.489 1.00 62.88 179 PRO A O 1
ATOM 1390 N N . ALA A 1 180 ? 6.494 -4.359 -10.807 1.00 63.12 180 ALA A N 1
ATOM 1391 C CA . ALA A 1 180 ? 5.835 -3.530 -9.806 1.00 63.12 180 ALA A CA 1
ATOM 1392 C C . ALA A 1 180 ? 6.611 -2.224 -9.594 1.00 63.12 180 ALA A C 1
ATOM 1394 O O . ALA A 1 180 ? 6.020 -1.154 -9.670 1.00 63.12 180 ALA A O 1
ATOM 1395 N N . PHE A 1 181 ? 7.931 -2.298 -9.413 1.00 60.97 181 PHE A N 1
ATOM 1396 C CA . PHE A 1 181 ? 8.784 -1.128 -9.180 1.00 60.97 181 PHE A CA 1
ATOM 1397 C C . PHE A 1 181 ? 9.320 -0.489 -10.465 1.00 60.97 181 PHE A C 1
ATOM 1399 O O . PHE A 1 181 ? 9.892 0.595 -10.406 1.00 60.97 181 PHE A O 1
ATOM 1406 N N . GLY A 1 182 ? 9.137 -1.137 -11.620 1.00 63.09 182 GLY A N 1
ATOM 1407 C CA . GLY A 1 182 ? 9.684 -0.677 -12.897 1.00 63.09 182 GLY A CA 1
ATOM 1408 C C . GLY A 1 182 ? 11.214 -0.635 -12.911 1.00 63.09 182 GLY A C 1
ATOM 1409 O O . GLY A 1 182 ? 11.792 0.078 -13.727 1.00 63.09 182 GLY A O 1
ATOM 1410 N N . ASN A 1 183 ? 11.863 -1.373 -12.007 1.00 66.56 183 ASN A N 1
ATOM 1411 C CA . ASN A 1 183 ? 13.306 -1.345 -11.802 1.00 66.56 183 ASN A CA 1
ATOM 1412 C C . ASN A 1 183 ? 13.875 -2.770 -11.725 1.00 66.56 183 ASN A C 1
ATOM 1414 O O . ASN A 1 183 ? 13.166 -3.734 -11.415 1.00 66.56 183 ASN A O 1
ATOM 1418 N N . CYS A 1 184 ? 15.164 -2.908 -12.031 1.00 67.56 184 CYS A N 1
ATOM 1419 C CA . CYS A 1 184 ? 15.890 -4.143 -11.765 1.00 67.56 184 CYS A CA 1
ATOM 1420 C C . CYS A 1 184 ? 16.230 -4.234 -10.277 1.00 67.56 184 CYS A C 1
ATOM 1422 O O . CYS A 1 184 ? 16.561 -3.241 -9.640 1.00 67.56 184 CYS A O 1
ATOM 1424 N N . ILE A 1 185 ? 16.158 -5.435 -9.723 1.00 70.69 185 ILE A N 1
ATOM 1425 C CA . ILE A 1 185 ? 16.581 -5.733 -8.363 1.00 70.69 185 ILE A CA 1
ATOM 1426 C C . ILE A 1 185 ? 17.888 -6.510 -8.493 1.00 70.69 185 ILE A C 1
ATOM 1428 O O . ILE A 1 185 ? 17.909 -7.625 -9.013 1.00 70.69 185 ILE A O 1
ATOM 1432 N N . GLY A 1 186 ? 18.990 -5.858 -8.126 1.00 70.00 186 GLY A N 1
ATOM 1433 C CA . GLY A 1 186 ? 20.336 -6.431 -8.107 1.00 70.00 186 GLY A CA 1
ATOM 1434 C C . GLY A 1 186 ? 20.838 -6.660 -6.685 1.00 70.00 186 GLY A C 1
ATOM 1435 O O . GLY A 1 186 ? 20.054 -6.658 -5.733 1.00 70.00 186 GLY A O 1
ATOM 1436 N N . ASN A 1 187 ? 22.154 -6.809 -6.516 1.00 61.03 187 ASN A N 1
ATOM 1437 C CA . ASN A 1 187 ? 22.740 -6.875 -5.183 1.00 61.03 187 ASN A CA 1
ATOM 1438 C C . ASN A 1 187 ? 22.630 -5.475 -4.575 1.00 61.03 187 ASN A C 1
ATOM 1440 O O . ASN A 1 187 ? 23.415 -4.583 -4.895 1.00 61.03 187 ASN A O 1
ATOM 1444 N N . ILE A 1 188 ? 21.606 -5.268 -3.747 1.00 53.69 188 ILE A N 1
ATOM 1445 C CA . ILE A 1 188 ? 21.365 -4.013 -3.043 1.00 53.69 188 ILE A CA 1
ATOM 1446 C C . ILE A 1 188 ? 22.557 -3.817 -2.104 1.00 53.69 188 ILE A C 1
ATOM 1448 O O . ILE A 1 188 ? 22.550 -4.298 -0.973 1.00 53.69 188 ILE A O 1
ATOM 1452 N N . ARG A 1 189 ? 23.606 -3.110 -2.541 1.00 40.28 189 ARG A N 1
ATOM 1453 C CA . ARG A 1 189 ? 24.627 -2.624 -1.611 1.00 40.28 189 ARG A CA 1
ATOM 1454 C C . ARG A 1 189 ? 23.967 -1.573 -0.722 1.00 40.28 189 ARG A C 1
ATOM 1456 O O . ARG A 1 189 ? 23.970 -0.382 -1.018 1.00 40.28 189 ARG A O 1
ATOM 1463 N N . ILE A 1 190 ? 23.401 -2.012 0.400 1.00 31.45 190 ILE A N 1
ATOM 1464 C CA . ILE A 1 190 ? 23.296 -1.185 1.602 1.00 31.45 190 ILE A CA 1
ATOM 1465 C C . ILE A 1 190 ? 24.718 -1.119 2.157 1.00 31.45 190 ILE A C 1
ATOM 1467 O O . ILE A 1 190 ? 25.082 -1.841 3.077 1.00 31.45 190 ILE A O 1
ATOM 1471 N N . SER A 1 191 ? 25.570 -0.311 1.527 1.00 25.98 191 SER A N 1
ATOM 1472 C CA . SER A 1 191 ? 26.831 0.057 2.152 1.00 25.98 191 SER A CA 1
ATOM 1473 C C . SER A 1 191 ? 26.492 1.160 3.147 1.00 25.98 191 SER A C 1
ATOM 1475 O O . SER A 1 191 ? 26.463 2.333 2.783 1.00 25.98 191 SER A O 1
ATOM 1477 N N . CYS A 1 192 ? 26.203 0.788 4.396 1.00 26.22 192 CYS A N 1
ATOM 1478 C CA . CYS A 1 192 ? 26.525 1.686 5.497 1.00 26.22 192 CYS A CA 1
ATOM 1479 C C . CYS A 1 192 ? 28.039 1.875 5.411 1.00 26.22 192 CYS A C 1
ATOM 1481 O O . CYS A 1 192 ? 28.801 0.934 5.627 1.00 26.22 192 CYS A O 1
ATOM 1483 N N . LYS A 1 193 ? 28.469 3.044 4.939 1.00 23.38 193 LYS A N 1
ATOM 1484 C CA . LYS A 1 193 ? 29.866 3.437 5.079 1.00 23.38 193 LYS A CA 1
ATOM 1485 C C . LYS A 1 193 ? 30.104 3.595 6.593 1.00 23.38 193 LYS A C 1
ATOM 1487 O O . LYS A 1 193 ? 29.231 4.197 7.223 1.00 23.38 193 LYS A O 1
ATOM 1492 N N . PRO A 1 194 ? 31.162 2.998 7.169 1.00 32.69 194 PRO A N 1
ATOM 1493 C CA . PRO A 1 194 ? 31.531 3.280 8.553 1.00 32.69 194 PRO A CA 1
ATOM 1494 C C . PRO A 1 194 ? 31.831 4.771 8.740 1.00 32.69 194 PRO A C 1
ATOM 1496 O O . PRO A 1 194 ? 32.260 5.415 7.749 1.00 32.69 194 PRO A O 1
#

Secondary structure (DSSP, 8-state):
-HHHHHHHHHHHHHHHHHHHHHHHHHHHHHHHHHHHHHHHTTTS-HHHHHHHHHHHHHHHHHHHHHHHHHHT-PPPHHHHHHHHHHHHHHHHHHTGGGGS-HHHHHHHHHHHHHHHHHHHHHHHS---B---------------------SSTTSSS----EEETTTTEEETT--EEETTTTEEE---------

Radius of gyration: 24.77 Å; chains: 1; bounding box: 75×44×61 Å